Protein AF-A0A259E8C9-F1 (afdb_monomer_lite)

Secondary structure (DSSP, 8-state):
-----PPPP--------------------HHHHHHHHHHT--SHHHHHHHHHHHTTPPPPP----------------------PPP-PPPP-----HHHHHHT-SGGG---TT-EEE-SPPEEEEEEE-SS---GGGTTTSSSS-----SEEEEEEEEEEEEEESSGGG-TTEEEEEEEEEEEEE-TT-GGGTS-EEEEEEEEEEEEEEEEEEEETTEEEEEEEEEEEEEE----GGG--EEEEEEEEEEEEETTEEEEE--EEEPP--TTT-S--

Structure (mmCIF, N/CA/C/O backbone):
data_AF-A0A259E8C9-F1
#
_entry.id   AF-A0A259E8C9-F1
#
loop_
_atom_site.group_PDB
_atom_site.id
_atom_site.type_symbol
_atom_site.label_atom_id
_atom_site.label_alt_id
_atom_site.label_comp_id
_atom_site.label_asym_id
_atom_site.label_entity_id
_atom_site.label_seq_id
_atom_site.pdbx_PDB_ins_code
_atom_site.Cartn_x
_atom_site.Cartn_y
_atom_site.Cartn_z
_atom_site.occupancy
_atom_site.B_iso_or_equiv
_atom_site.auth_seq_id
_atom_site.auth_comp_id
_atom_site.auth_asym_id
_atom_site.auth_atom_id
_atom_site.pdbx_PDB_model_num
ATOM 1 N N . MET A 1 1 ? 60.624 -25.657 -32.908 1.00 43.44 1 MET A N 1
ATOM 2 C CA . MET A 1 1 ? 61.293 -24.717 -31.980 1.00 43.44 1 MET A CA 1
ATOM 3 C C . MET A 1 1 ? 60.679 -23.360 -32.284 1.00 43.44 1 MET A C 1
ATOM 5 O O . MET A 1 1 ? 60.823 -22.933 -33.412 1.00 43.44 1 MET A O 1
ATOM 9 N N . THR A 1 2 ? 59.850 -22.723 -31.471 1.00 41.81 2 THR A N 1
ATOM 10 C CA . THR A 1 2 ? 59.774 -22.603 -30.010 1.00 41.81 2 THR A CA 1
ATOM 11 C C . THR A 1 2 ? 58.321 -22.707 -29.526 1.00 41.81 2 THR A C 1
ATOM 13 O O . THR A 1 2 ? 57.372 -22.508 -30.277 1.00 41.81 2 THR A O 1
ATOM 16 N N . VAL A 1 3 ? 58.183 -23.122 -28.270 1.00 39.16 3 VAL A N 1
ATOM 17 C CA . VAL A 1 3 ? 56.972 -23.572 -27.576 1.00 39.16 3 VAL A CA 1
ATOM 18 C C . VAL A 1 3 ? 56.594 -22.545 -26.501 1.00 39.16 3 VAL A C 1
ATOM 20 O O . VAL A 1 3 ? 57.482 -21.889 -25.963 1.00 39.16 3 VAL A O 1
ATOM 23 N N . SER A 1 4 ? 55.307 -22.543 -26.123 1.00 37.84 4 SER A N 1
ATOM 24 C CA . SER A 1 4 ? 54.745 -22.068 -24.840 1.00 37.84 4 SER A CA 1
ATOM 25 C C . SER A 1 4 ? 54.583 -20.551 -24.638 1.00 37.84 4 SER A C 1
ATOM 27 O O . SER A 1 4 ? 55.379 -19.765 -25.117 1.00 37.84 4 SER A O 1
ATOM 29 N N . ASN A 1 5 ? 53.577 -20.055 -23.908 1.00 40.31 5 ASN A N 1
ATOM 30 C CA . ASN A 1 5 ? 52.880 -20.686 -22.785 1.00 40.31 5 ASN A CA 1
ATOM 31 C C . ASN A 1 5 ? 51.459 -20.123 -22.589 1.00 40.31 5 ASN A C 1
ATOM 33 O O . ASN A 1 5 ? 51.241 -18.916 -22.658 1.00 40.31 5 ASN A O 1
ATOM 37 N N . LYS A 1 6 ? 50.516 -21.019 -22.274 1.00 42.25 6 LYS A N 1
ATOM 38 C CA . LYS A 1 6 ? 49.206 -20.705 -21.689 1.00 42.25 6 LYS A CA 1
ATOM 39 C C . LYS A 1 6 ? 49.401 -20.337 -20.213 1.00 42.25 6 LYS A C 1
ATOM 41 O O . LYS A 1 6 ? 50.144 -21.021 -19.514 1.00 42.25 6 LYS A O 1
ATOM 46 N N . ALA A 1 7 ? 48.723 -19.295 -19.741 1.00 47.31 7 ALA A N 1
ATOM 47 C CA . ALA A 1 7 ? 48.655 -18.969 -18.318 1.00 47.31 7 ALA A CA 1
ATOM 48 C C . ALA A 1 7 ? 47.706 -19.948 -17.590 1.00 47.31 7 ALA A C 1
ATOM 50 O O . ALA A 1 7 ? 46.622 -20.225 -18.115 1.00 47.31 7 ALA A O 1
ATOM 51 N N . PRO A 1 8 ? 48.078 -20.489 -16.415 1.00 52.16 8 PRO A N 1
ATOM 52 C CA . PRO A 1 8 ? 47.207 -21.361 -15.643 1.00 52.16 8 PRO A CA 1
ATOM 53 C C . PRO A 1 8 ? 46.296 -20.567 -14.697 1.00 52.16 8 PRO A C 1
ATOM 55 O O . PRO A 1 8 ? 46.686 -19.556 -14.114 1.00 52.16 8 PRO A O 1
ATOM 58 N N . PHE A 1 9 ? 45.080 -21.087 -14.537 1.00 44.94 9 PHE A N 1
ATOM 59 C CA . PHE A 1 9 ? 44.142 -20.761 -13.470 1.00 44.94 9 PHE A CA 1
ATOM 60 C C . PHE A 1 9 ? 44.809 -20.951 -12.100 1.00 44.94 9 PHE A C 1
ATOM 62 O O . PHE A 1 9 ? 45.297 -22.038 -11.794 1.00 44.94 9 PHE A O 1
ATOM 69 N N . SER A 1 10 ? 44.804 -19.904 -11.273 1.00 42.12 10 SER A N 1
ATOM 70 C CA . SER A 1 10 ? 45.202 -19.985 -9.867 1.00 42.12 10 SER A CA 1
ATOM 71 C C . SER A 1 10 ? 43.959 -20.214 -9.010 1.00 42.12 10 SER A C 1
ATOM 73 O O . SER A 1 10 ? 43.187 -19.296 -8.736 1.00 42.12 10 SER A O 1
ATOM 75 N N . THR A 1 11 ? 43.745 -21.468 -8.624 1.00 44.72 11 THR A N 1
ATOM 76 C CA . THR A 1 11 ? 42.875 -21.866 -7.517 1.00 44.72 11 THR A CA 1
ATOM 77 C C . THR A 1 11 ? 43.564 -21.478 -6.210 1.00 44.72 11 THR A C 1
ATOM 79 O O . THR A 1 11 ? 44.519 -22.143 -5.805 1.00 44.72 11 THR A O 1
ATOM 82 N N . LEU A 1 12 ? 43.115 -20.404 -5.554 1.00 44.91 12 LEU A N 1
ATOM 83 C CA . LEU A 1 12 ? 43.603 -20.058 -4.220 1.00 44.91 12 LEU A CA 1
ATOM 84 C C . LEU A 1 12 ? 42.763 -20.784 -3.164 1.00 44.91 12 LEU A C 1
ATOM 86 O O . LEU A 1 12 ? 41.576 -20.519 -2.985 1.00 44.91 12 LEU A O 1
ATOM 90 N N . SER A 1 13 ? 43.414 -21.736 -2.508 1.00 42.19 13 SER A N 1
ATOM 91 C CA . SER A 1 13 ? 42.914 -22.546 -1.408 1.00 42.19 13 SER A CA 1
ATOM 92 C C . SER A 1 13 ? 42.454 -21.694 -0.223 1.00 42.19 13 SER A C 1
ATOM 94 O O . SER A 1 13 ? 43.215 -20.908 0.337 1.00 42.19 13 SER A O 1
ATOM 96 N N . LEU A 1 14 ? 41.211 -21.921 0.191 1.00 47.59 14 LEU A N 1
ATOM 97 C CA . LEU A 1 14 ? 40.640 -21.492 1.459 1.00 47.59 14 LEU A CA 1
ATOM 98 C C . LEU A 1 14 ? 41.118 -22.462 2.555 1.00 47.59 14 LEU A C 1
ATOM 100 O O . LEU A 1 14 ? 40.563 -23.550 2.681 1.00 47.59 14 LEU A O 1
ATOM 104 N N . ALA A 1 15 ? 42.158 -22.111 3.318 1.00 42.44 15 ALA A N 1
ATOM 105 C CA . ALA A 1 15 ? 42.522 -22.846 4.533 1.00 42.44 15 ALA A CA 1
ATOM 106 C C . ALA A 1 15 ? 43.394 -22.027 5.505 1.00 42.44 15 ALA A C 1
ATOM 108 O O . ALA A 1 15 ? 44.460 -21.544 5.143 1.00 42.44 15 ALA A O 1
ATOM 109 N N . LEU A 1 16 ? 42.940 -22.011 6.763 1.00 42.22 16 LEU A N 1
ATOM 110 C CA . LEU A 1 16 ? 43.668 -21.774 8.017 1.00 42.22 16 LEU A CA 1
ATOM 111 C C . LEU A 1 16 ? 44.258 -20.378 8.299 1.00 42.22 16 LEU A C 1
ATOM 113 O O . LEU A 1 16 ? 45.378 -20.062 7.915 1.00 42.22 16 LEU A O 1
ATOM 117 N N . LEU A 1 17 ? 43.586 -19.655 9.205 1.00 38.09 17 LEU A N 1
ATOM 118 C CA . LEU A 1 17 ? 44.266 -18.941 10.292 1.00 38.09 17 LEU A CA 1
ATOM 119 C C . LEU A 1 17 ? 43.397 -18.951 11.569 1.00 38.09 17 LEU A C 1
ATOM 121 O O . LEU A 1 17 ? 42.796 -17.957 11.958 1.00 38.09 17 LEU A O 1
ATOM 125 N N . CYS A 1 18 ? 43.318 -20.114 12.220 1.00 43.00 18 CYS A N 1
ATOM 126 C CA .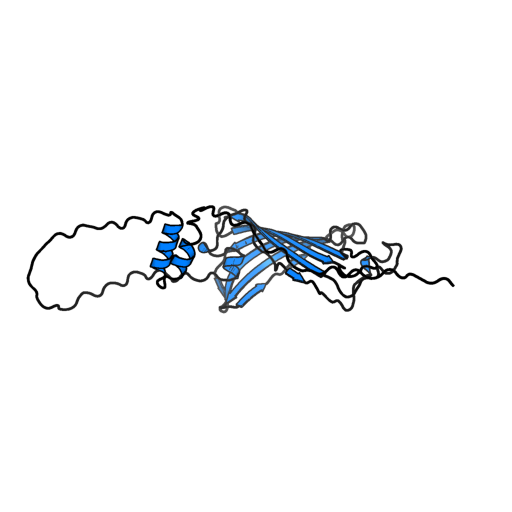 CYS A 1 18 ? 42.921 -20.231 13.623 1.00 43.00 18 CYS A CA 1
ATOM 127 C C . CYS A 1 18 ? 44.177 -20.551 14.435 1.00 43.00 18 CYS A C 1
ATOM 129 O O . CYS A 1 18 ? 44.599 -21.703 14.441 1.00 43.00 18 CYS A O 1
ATOM 131 N N . ALA A 1 19 ? 44.762 -19.555 15.103 1.00 40.66 19 ALA A N 1
ATOM 132 C CA . ALA A 1 19 ? 45.523 -19.740 16.342 1.00 40.66 19 ALA A CA 1
ATOM 133 C C . ALA A 1 19 ? 45.952 -18.387 16.933 1.00 40.66 19 ALA A C 1
ATOM 135 O O . ALA A 1 19 ? 46.769 -17.682 16.351 1.00 40.66 19 ALA A O 1
ATOM 136 N N . GLY A 1 20 ? 45.468 -18.112 18.147 1.00 38.31 20 GLY A N 1
ATOM 137 C CA . GLY A 1 20 ? 46.231 -17.396 19.167 1.00 38.31 20 GLY A CA 1
ATOM 138 C C . GLY A 1 20 ? 45.956 -15.903 19.315 1.00 38.31 20 GLY A C 1
ATOM 139 O O . GLY A 1 20 ? 46.539 -15.094 18.609 1.00 38.31 20 GLY A O 1
ATOM 140 N N . LEU A 1 21 ? 45.165 -15.554 20.333 1.00 40.38 21 LEU A N 1
ATOM 141 C CA . LEU A 1 21 ? 45.608 -14.689 21.435 1.00 40.38 21 LEU A CA 1
ATOM 142 C C . LEU A 1 21 ? 44.572 -14.765 22.563 1.00 40.38 21 LEU A C 1
ATOM 144 O O . LEU A 1 21 ? 43.527 -14.120 22.549 1.00 40.38 21 LEU A O 1
ATOM 148 N N . SER A 1 22 ? 44.883 -15.615 23.539 1.00 43.50 22 SER A N 1
ATOM 149 C CA . SER A 1 22 ? 44.206 -15.709 24.826 1.00 43.50 22 SER A CA 1
ATOM 150 C C . SER A 1 22 ? 44.488 -14.442 25.634 1.00 43.50 22 SER A C 1
ATOM 152 O O . SER A 1 22 ? 45.553 -14.306 26.231 1.00 43.50 22 SER A O 1
ATOM 154 N N . GLY A 1 23 ? 43.534 -13.515 25.648 1.00 39.97 23 GLY A N 1
ATOM 155 C CA . GLY A 1 23 ? 43.461 -12.420 26.610 1.00 39.97 23 GLY A CA 1
ATOM 156 C C . GLY A 1 23 ? 42.241 -12.632 27.495 1.00 39.97 23 GLY A C 1
ATOM 157 O O . GLY A 1 23 ? 41.122 -12.339 27.086 1.00 39.97 23 GLY A O 1
ATOM 158 N N . ALA A 1 24 ? 42.440 -13.176 28.695 1.00 43.59 24 ALA A N 1
ATOM 159 C CA . ALA A 1 24 ? 41.394 -13.248 29.706 1.00 43.59 24 ALA A CA 1
ATOM 160 C C . ALA A 1 24 ? 41.160 -11.843 30.281 1.00 43.59 24 ALA A C 1
ATOM 162 O O . ALA A 1 24 ? 41.780 -11.442 31.263 1.00 43.59 24 ALA A O 1
ATOM 163 N N . SER A 1 25 ? 40.267 -11.083 29.652 1.00 38.84 25 SER A N 1
ATOM 164 C CA . SER A 1 25 ? 39.621 -9.937 30.283 1.00 38.84 25 SER A CA 1
ATOM 165 C C . SER A 1 25 ? 38.312 -10.425 30.894 1.00 38.84 25 SER A C 1
ATOM 167 O O . SER A 1 25 ? 37.346 -10.692 30.183 1.00 38.84 25 SER A O 1
ATOM 169 N N . HIS A 1 26 ? 38.276 -10.561 32.220 1.00 41.84 26 HIS A N 1
ATOM 170 C CA . HIS A 1 26 ? 37.025 -10.713 32.958 1.00 41.84 26 HIS A CA 1
ATOM 171 C C . HIS A 1 26 ? 36.232 -9.402 32.887 1.00 41.84 26 HIS A C 1
ATOM 173 O O . HIS A 1 26 ? 36.286 -8.573 33.790 1.00 41.84 26 HIS A O 1
ATOM 179 N N . ALA A 1 27 ? 35.485 -9.221 31.801 1.00 35.31 27 ALA A N 1
ATOM 180 C CA . ALA A 1 27 ? 34.310 -8.369 31.811 1.00 35.31 27 ALA A CA 1
ATOM 181 C C . ALA A 1 27 ? 33.161 -9.211 32.378 1.00 35.31 27 ALA A C 1
ATOM 183 O O . ALA A 1 27 ? 32.618 -10.082 31.697 1.00 35.31 27 ALA A O 1
ATOM 184 N N . GLN A 1 28 ? 32.825 -8.994 33.650 1.00 45.44 28 GLN A N 1
ATOM 185 C CA . GLN A 1 28 ? 31.565 -9.476 34.204 1.00 45.44 28 GLN A CA 1
ATOM 186 C C . GLN A 1 28 ? 30.436 -8.864 33.366 1.00 45.44 28 GLN A C 1
ATOM 188 O O . GLN A 1 28 ? 30.202 -7.661 33.410 1.00 45.44 28 GLN A O 1
ATOM 193 N N . THR A 1 29 ? 29.785 -9.692 32.557 1.00 42.75 29 THR A N 1
ATOM 194 C CA . THR A 1 29 ? 28.545 -9.377 31.845 1.00 42.75 29 THR A CA 1
ATOM 195 C C . THR A 1 29 ? 27.418 -10.075 32.606 1.00 42.75 29 THR A C 1
ATOM 197 O O . THR A 1 29 ? 27.185 -11.260 32.382 1.00 42.75 29 THR A O 1
ATOM 200 N N . PRO A 1 30 ? 26.721 -9.398 33.539 1.00 51.56 30 PRO A N 1
ATOM 201 C CA . PRO A 1 30 ? 25.606 -10.016 34.255 1.00 51.56 30 PRO A CA 1
ATOM 202 C C . PRO A 1 30 ? 24.362 -10.146 33.357 1.00 51.56 30 PRO A C 1
ATOM 204 O O . PRO A 1 30 ? 23.484 -10.955 33.610 1.00 51.56 30 PRO A O 1
ATOM 207 N N . ALA A 1 31 ? 24.311 -9.404 32.245 1.00 56.66 31 ALA A N 1
ATOM 208 C CA . ALA A 1 31 ? 23.089 -9.171 31.482 1.00 56.66 31 ALA A CA 1
ATOM 209 C C . ALA A 1 31 ? 22.663 -10.281 30.487 1.00 56.66 31 ALA A C 1
ATOM 211 O O . ALA A 1 31 ? 21.745 -10.073 29.706 1.00 56.66 31 ALA A O 1
ATOM 212 N N . VAL A 1 32 ? 23.336 -11.432 30.436 1.00 56.88 32 VAL A N 1
ATOM 213 C CA . VAL A 1 32 ? 22.933 -12.551 29.548 1.00 56.88 32 VAL A CA 1
ATOM 214 C C . VAL A 1 32 ? 22.682 -13.825 30.356 1.00 56.88 32 VAL A C 1
ATOM 216 O O . VAL A 1 32 ? 21.753 -14.571 30.059 1.00 56.88 32 VAL A O 1
ATOM 219 N N . ALA A 1 33 ? 23.436 -14.024 31.443 1.00 59.38 33 ALA A N 1
ATOM 220 C CA . ALA A 1 33 ? 23.309 -15.182 32.326 1.00 59.38 33 ALA A CA 1
ATOM 221 C C . ALA A 1 33 ? 21.978 -15.222 33.108 1.00 59.38 33 ALA A C 1
ATOM 223 O O . ALA A 1 33 ? 21.489 -16.307 33.420 1.00 59.38 33 ALA A O 1
ATOM 224 N N . ASP A 1 34 ? 21.357 -14.071 33.388 1.00 68.31 34 ASP A N 1
ATOM 225 C CA . ASP A 1 34 ? 20.110 -14.035 34.167 1.00 68.31 34 ASP A CA 1
ATOM 226 C C . ASP A 1 34 ? 18.855 -14.392 33.336 1.00 68.31 34 ASP A C 1
ATOM 228 O O . ASP A 1 34 ? 17.861 -14.866 33.883 1.00 68.31 34 ASP A O 1
ATOM 232 N N . TRP A 1 35 ? 18.900 -14.273 32.003 1.00 77.38 35 TRP A N 1
ATOM 233 C CA . TRP A 1 35 ? 17.740 -14.464 31.121 1.00 77.38 35 TRP A CA 1
ATOM 234 C C . TRP A 1 35 ? 17.449 -15.946 30.885 1.00 77.38 35 TRP A C 1
ATOM 236 O O . TRP A 1 35 ? 16.286 -16.360 30.899 1.00 77.38 35 TRP A O 1
ATOM 246 N N . GLU A 1 36 ? 18.502 -16.747 30.702 1.00 85.31 36 GLU A N 1
ATOM 247 C CA . GLU A 1 36 ? 18.415 -18.209 30.589 1.00 85.31 36 GLU A CA 1
ATOM 248 C C . GLU A 1 36 ? 17.997 -18.857 31.915 1.00 85.31 36 GLU A C 1
ATOM 250 O O . GLU A 1 36 ? 17.314 -19.879 31.931 1.00 85.31 36 GLU A O 1
ATOM 255 N N . ARG A 1 37 ? 18.345 -18.236 33.048 1.00 86.62 37 ARG A N 1
ATOM 256 C CA . ARG A 1 37 ? 17.896 -18.693 34.365 1.00 86.62 37 ARG A CA 1
ATOM 257 C C . ARG A 1 37 ? 16.393 -18.497 34.550 1.00 86.62 37 ARG A C 1
ATOM 259 O O . ARG A 1 37 ? 15.725 -19.398 35.053 1.00 86.62 37 ARG A O 1
ATOM 266 N N . CYS A 1 38 ? 15.862 -17.344 34.144 1.00 91.94 38 CYS A N 1
ATOM 267 C CA . CYS A 1 38 ? 14.431 -17.079 34.258 1.00 91.94 38 CYS A CA 1
ATOM 268 C C . CYS A 1 38 ? 13.602 -17.947 33.295 1.00 91.94 38 CYS A C 1
ATOM 270 O O . CYS A 1 38 ? 12.511 -18.380 33.662 1.00 91.94 38 CYS A O 1
ATOM 272 N N . SER A 1 39 ? 14.111 -18.281 32.100 1.00 91.62 39 SER A N 1
ATOM 273 C CA . SER A 1 39 ? 13.353 -19.075 31.113 1.00 91.62 39 SER A CA 1
ATOM 274 C C . SER A 1 39 ? 13.086 -20.520 31.552 1.00 91.62 39 SER A C 1
ATOM 276 O O . SER A 1 39 ? 12.105 -21.119 31.115 1.00 91.62 39 SER A O 1
ATOM 278 N N . ALA A 1 40 ? 13.914 -21.066 32.446 1.00 91.88 40 ALA A N 1
ATOM 279 C CA . ALA A 1 40 ? 13.759 -22.411 32.993 1.00 91.88 40 ALA A CA 1
ATOM 280 C C . ALA A 1 40 ? 12.691 -22.521 34.102 1.00 91.88 40 ALA A C 1
ATOM 282 O O . ALA A 1 40 ? 12.391 -23.632 34.542 1.00 91.88 40 ALA A O 1
ATOM 283 N N . ILE A 1 41 ? 12.121 -21.403 34.574 1.00 93.00 41 ILE A N 1
ATOM 284 C CA . ILE A 1 41 ? 11.102 -21.402 35.633 1.00 93.00 41 ILE A CA 1
ATOM 285 C C . ILE A 1 41 ? 9.742 -21.811 35.033 1.00 93.00 41 ILE A C 1
ATOM 287 O O . ILE A 1 41 ? 9.234 -21.114 34.151 1.00 93.00 41 ILE A O 1
ATOM 291 N N . PRO A 1 42 ? 9.121 -22.918 35.488 1.00 82.06 42 PRO A N 1
ATOM 292 C CA . PRO A 1 42 ? 7.894 -23.432 34.881 1.00 82.06 42 PRO A CA 1
ATOM 293 C C . PRO A 1 42 ? 6.651 -22.612 35.245 1.00 82.06 42 PRO A C 1
ATOM 295 O O . PRO A 1 42 ? 5.764 -22.467 34.412 1.00 82.06 42 PRO A O 1
ATOM 298 N N . ALA A 1 43 ? 6.589 -22.062 36.461 1.00 88.81 43 ALA A N 1
ATOM 299 C CA . ALA A 1 43 ? 5.465 -21.251 36.918 1.00 88.81 43 ALA A CA 1
ATOM 300 C C . ALA A 1 43 ? 5.543 -19.825 36.353 1.00 88.81 43 ALA A C 1
ATOM 302 O O . ALA A 1 43 ? 6.553 -19.137 36.504 1.00 88.81 43 ALA A O 1
ATOM 303 N N . ASP A 1 44 ? 4.462 -19.370 35.721 1.00 82.69 44 ASP A N 1
ATOM 304 C CA . ASP A 1 44 ? 4.453 -18.123 34.950 1.00 82.69 44 ASP A CA 1
ATOM 305 C C . ASP A 1 44 ? 4.669 -16.871 35.811 1.00 82.69 44 ASP A C 1
ATOM 307 O O . ASP A 1 44 ? 5.411 -15.972 35.414 1.00 82.69 44 ASP A O 1
ATOM 311 N N . ILE A 1 45 ? 4.072 -16.830 37.007 1.00 88.38 45 ILE A N 1
ATOM 312 C CA . ILE A 1 45 ? 4.190 -15.700 37.945 1.00 88.38 45 ILE A CA 1
ATOM 313 C C . ILE A 1 45 ? 5.629 -15.572 38.463 1.00 88.38 45 ILE A C 1
ATOM 315 O O . ILE A 1 45 ? 6.190 -14.476 38.480 1.00 88.38 45 ILE A O 1
ATOM 319 N N . ASP A 1 46 ? 6.257 -16.694 38.810 1.00 89.00 46 ASP A N 1
ATOM 320 C CA . ASP A 1 46 ? 7.635 -16.724 39.310 1.00 89.00 46 ASP A CA 1
ATOM 321 C C . ASP A 1 46 ? 8.642 -16.398 38.198 1.00 89.00 46 ASP A C 1
ATOM 323 O O . ASP A 1 46 ? 9.642 -15.709 38.421 1.00 89.00 46 ASP A O 1
ATOM 327 N N . ARG A 1 47 ? 8.357 -16.850 36.969 1.00 93.50 47 ARG A N 1
ATOM 328 C CA . ARG A 1 47 ? 9.149 -16.522 35.780 1.00 93.50 47 ARG A CA 1
ATOM 329 C C . ARG A 1 47 ? 9.093 -15.026 35.470 1.00 93.50 47 ARG A C 1
ATOM 331 O O . ARG A 1 47 ? 10.133 -14.427 35.199 1.00 93.50 47 ARG A O 1
ATOM 338 N N . LEU A 1 48 ? 7.909 -14.417 35.541 1.00 89.88 48 LEU A N 1
ATOM 339 C CA . LEU A 1 48 ? 7.731 -12.977 35.351 1.00 89.88 48 LEU A CA 1
ATOM 340 C C . LEU A 1 48 ? 8.468 -12.168 36.430 1.00 89.88 48 LEU A C 1
ATOM 342 O O . LEU A 1 48 ? 9.217 -11.253 36.092 1.00 89.88 48 LEU A O 1
ATOM 346 N N . ALA A 1 49 ? 8.338 -12.557 37.702 1.00 90.69 49 ALA A N 1
ATOM 347 C CA . ALA A 1 49 ? 9.042 -11.919 38.815 1.00 90.69 49 ALA A CA 1
ATOM 348 C C . ALA A 1 49 ? 10.573 -11.946 38.641 1.00 90.69 49 ALA A C 1
ATOM 350 O O . ALA A 1 49 ? 11.246 -10.944 38.884 1.00 90.69 49 ALA A O 1
ATOM 351 N N . CYS A 1 50 ? 11.116 -13.070 38.161 1.00 90.56 50 CYS A N 1
ATOM 352 C CA . CYS A 1 50 ? 12.537 -13.214 37.841 1.00 90.56 50 CYS A CA 1
ATOM 353 C C . CYS A 1 50 ? 12.987 -12.222 36.756 1.00 90.56 50 CYS A C 1
ATOM 355 O O . CYS A 1 50 ? 14.010 -11.554 36.918 1.00 90.56 50 CYS A O 1
ATOM 357 N N . TYR A 1 51 ? 12.208 -12.073 35.677 1.00 90.69 51 TYR A N 1
ATOM 358 C CA . TYR A 1 51 ? 12.520 -11.117 34.611 1.00 90.69 51 TYR A CA 1
ATOM 359 C C . TYR A 1 51 ? 12.427 -9.662 35.073 1.00 90.69 51 TYR A C 1
ATOM 361 O O . TYR A 1 51 ? 13.287 -8.859 34.715 1.00 90.69 51 TYR A O 1
ATOM 369 N N . ASP A 1 52 ? 11.428 -9.322 35.887 1.00 88.31 52 ASP A N 1
ATOM 370 C CA . ASP A 1 52 ? 11.287 -7.974 36.442 1.00 88.31 52 ASP A CA 1
ATOM 371 C C . ASP A 1 52 ? 12.466 -7.618 37.361 1.00 88.31 52 ASP A C 1
ATOM 373 O O . ASP A 1 52 ? 13.013 -6.515 37.265 1.00 88.31 52 ASP A O 1
ATOM 377 N N . GLN A 1 53 ? 12.925 -8.569 38.182 1.00 86.31 53 GLN A N 1
ATOM 378 C CA . GLN A 1 53 ? 14.104 -8.396 39.030 1.00 86.31 53 GLN A CA 1
ATOM 379 C C . GLN A 1 53 ? 15.391 -8.248 38.202 1.00 86.31 53 GLN A C 1
ATOM 381 O O . GLN A 1 53 ? 16.187 -7.347 38.472 1.00 86.31 53 GLN A O 1
ATOM 386 N N . ALA A 1 54 ? 15.584 -9.082 37.174 1.00 86.62 54 ALA A N 1
ATOM 387 C CA . ALA A 1 54 ? 16.729 -8.993 36.262 1.00 86.62 54 ALA A CA 1
ATOM 388 C C . ALA A 1 54 ? 16.748 -7.667 35.476 1.00 86.62 54 ALA A C 1
ATOM 390 O O . ALA A 1 54 ? 17.811 -7.112 35.198 1.00 86.62 54 ALA A O 1
ATOM 391 N N . ALA A 1 55 ? 15.570 -7.118 35.168 1.00 84.06 55 ALA A N 1
ATOM 392 C CA . ALA A 1 55 ? 15.404 -5.812 34.537 1.00 84.06 55 ALA A CA 1
ATOM 393 C C . ALA A 1 55 ? 15.532 -4.626 35.517 1.00 84.06 55 ALA A C 1
ATOM 395 O O . ALA A 1 55 ? 15.387 -3.474 35.103 1.00 84.06 55 ALA A O 1
ATOM 396 N N . GLY A 1 56 ? 15.785 -4.880 36.807 1.00 81.19 56 GLY A N 1
ATOM 397 C CA . GLY A 1 56 ? 15.939 -3.845 37.829 1.00 81.19 56 GLY A CA 1
ATOM 398 C C . GLY A 1 56 ? 14.637 -3.133 38.210 1.00 81.19 56 GLY A C 1
ATOM 399 O O . GLY A 1 56 ? 14.688 -2.035 38.769 1.00 81.19 56 GLY A O 1
ATOM 400 N N . LYS A 1 57 ? 13.467 -3.718 37.922 1.00 73.31 57 LYS A N 1
ATOM 401 C CA . LYS A 1 57 ? 12.187 -3.191 38.408 1.00 73.31 57 LYS A CA 1
ATOM 402 C C . LYS A 1 57 ? 11.994 -3.595 39.869 1.00 73.31 57 LYS A C 1
ATOM 404 O O . LYS A 1 57 ? 11.990 -4.776 40.202 1.00 73.31 57 LYS A O 1
ATOM 409 N N . ALA A 1 58 ? 11.805 -2.610 40.746 1.00 59.06 58 ALA A N 1
ATOM 410 C CA . ALA A 1 58 ? 11.403 -2.870 42.123 1.00 59.06 58 ALA A CA 1
ATOM 411 C C . ALA A 1 58 ? 9.987 -3.465 42.135 1.00 59.06 58 ALA A C 1
ATOM 413 O O . ALA A 1 58 ? 9.054 -2.856 41.606 1.00 59.06 58 ALA A O 1
ATOM 414 N N . GLN A 1 59 ? 9.826 -4.651 42.723 1.00 59.09 59 GLN A N 1
ATOM 415 C CA . GLN A 1 59 ? 8.499 -5.201 42.978 1.00 59.09 59 GLN A CA 1
ATOM 416 C C . GLN A 1 59 ? 7.802 -4.368 44.067 1.00 59.09 59 GLN A C 1
ATOM 418 O O . GLN A 1 59 ? 8.469 -3.946 45.015 1.00 59.09 59 GLN A O 1
ATOM 423 N N . PRO A 1 60 ? 6.482 -4.125 43.974 1.00 50.78 60 PRO A N 1
ATOM 424 C CA . PRO A 1 60 ? 5.738 -3.544 45.082 1.00 50.78 60 PRO A CA 1
ATOM 425 C C . PRO A 1 60 ? 5.852 -4.472 46.296 1.00 50.78 60 PRO A C 1
ATOM 427 O O . PRO A 1 60 ? 5.500 -5.649 46.208 1.00 50.78 60 PRO A O 1
ATOM 430 N N . GLU A 1 61 ? 6.359 -3.958 47.417 1.00 46.12 61 GLU A N 1
ATOM 431 C CA . GLU A 1 61 ? 6.402 -4.701 48.675 1.00 46.12 61 GLU A CA 1
ATOM 432 C C . GLU A 1 61 ? 4.980 -5.124 49.061 1.00 46.12 61 GLU A C 1
ATOM 434 O O . GLU A 1 61 ? 4.090 -4.294 49.264 1.00 46.12 61 GLU A O 1
ATOM 439 N N . ALA A 1 62 ? 4.753 -6.433 49.163 1.00 45.47 62 ALA A N 1
ATOM 440 C CA . ALA A 1 62 ? 3.542 -6.954 49.768 1.00 45.47 62 ALA A CA 1
ATOM 441 C C . ALA A 1 62 ? 3.527 -6.541 51.248 1.00 45.47 62 ALA A C 1
ATOM 443 O O . ALA A 1 62 ? 4.371 -6.977 52.031 1.00 45.47 62 ALA A O 1
ATOM 444 N N . MET A 1 63 ? 2.568 -5.697 51.638 1.00 37.94 63 MET A N 1
ATOM 445 C CA . MET A 1 63 ? 2.316 -5.349 53.037 1.00 37.94 63 MET A CA 1
ATOM 446 C C . MET A 1 63 ? 1.960 -6.613 53.833 1.00 37.94 63 MET A C 1
ATOM 448 O O . MET A 1 63 ? 0.819 -7.073 53.820 1.00 37.94 63 MET A O 1
ATOM 452 N N . SER A 1 64 ? 2.926 -7.171 54.558 1.00 44.88 64 SER A N 1
ATOM 453 C CA . SER A 1 64 ? 2.672 -8.193 55.570 1.00 44.88 64 SER A CA 1
ATOM 454 C C . SER A 1 64 ? 2.094 -7.532 56.825 1.00 44.88 64 SER A C 1
ATOM 456 O O . SER A 1 64 ? 2.793 -6.787 57.515 1.00 44.88 64 SER A O 1
ATOM 458 N N . ALA A 1 65 ? 0.823 -7.795 57.134 1.00 36.66 65 ALA A N 1
ATOM 459 C CA . ALA A 1 65 ? 0.228 -7.432 58.420 1.00 36.66 65 ALA A CA 1
ATOM 460 C C . ALA A 1 65 ? 0.735 -8.375 59.540 1.00 36.66 65 ALA A C 1
ATOM 462 O O . ALA A 1 65 ? 0.997 -9.548 59.260 1.00 36.66 65 ALA A O 1
ATOM 463 N N . PRO A 1 66 ? 0.871 -7.920 60.804 1.00 39.78 66 PRO A N 1
ATOM 464 C CA . PRO A 1 66 ? 1.450 -8.735 61.869 1.00 39.78 66 PRO A CA 1
ATOM 465 C C . PRO A 1 66 ? 0.449 -9.770 62.401 1.00 39.78 66 PRO A C 1
ATOM 467 O O . PRO A 1 66 ? -0.695 -9.442 62.712 1.00 39.78 66 PRO A O 1
ATOM 470 N N . LEU A 1 67 ? 0.910 -11.011 62.569 1.00 36.22 67 LEU A N 1
ATOM 471 C CA . LEU A 1 67 ? 0.208 -12.063 63.306 1.00 36.22 67 LEU A CA 1
ATOM 472 C C . LEU A 1 67 ? 0.305 -11.778 64.812 1.00 36.22 67 LEU A C 1
ATOM 474 O O . LEU A 1 67 ? 1.388 -11.848 65.389 1.00 36.22 67 LEU A O 1
ATOM 478 N N . ALA A 1 68 ? -0.825 -11.462 65.444 1.00 34.16 68 ALA A N 1
ATOM 479 C CA . ALA A 1 68 ? -0.948 -11.450 66.897 1.00 34.16 68 ALA A CA 1
ATOM 480 C C . ALA A 1 68 ? -1.249 -12.871 67.400 1.00 34.16 68 ALA A C 1
ATOM 482 O O . ALA A 1 68 ? -2.178 -13.525 66.924 1.00 34.16 68 ALA A O 1
ATOM 483 N N . GLU A 1 69 ? -0.454 -13.334 68.364 1.00 41.12 69 GLU A N 1
ATOM 484 C CA . GLU A 1 69 ? -0.657 -14.584 69.094 1.00 41.12 69 GLU A CA 1
ATOM 485 C C . GLU A 1 69 ? -1.999 -14.579 69.841 1.00 41.12 69 GLU A C 1
ATOM 487 O O . GLU A 1 69 ? -2.260 -13.724 70.686 1.00 41.12 69 GLU A O 1
ATOM 492 N N . ALA A 1 70 ? -2.823 -15.594 69.590 1.00 35.53 70 ALA A N 1
ATOM 493 C CA . ALA A 1 70 ? -3.879 -16.016 70.498 1.00 35.53 70 ALA A CA 1
ATOM 494 C C . ALA A 1 70 ? -3.842 -17.544 70.575 1.00 35.53 70 ALA A C 1
ATOM 496 O O . ALA A 1 70 ? -4.133 -18.243 69.606 1.00 35.53 70 ALA A O 1
ATOM 497 N N . GLY A 1 71 ? -3.417 -18.064 71.726 1.00 39.53 71 GLY A N 1
ATOM 498 C CA . GLY A 1 71 ? -3.433 -19.494 71.996 1.00 39.53 71 GLY A CA 1
ATOM 499 C C . GLY A 1 71 ? -4.857 -20.019 72.163 1.00 39.53 71 GLY A C 1
ATOM 500 O O . GLY A 1 71 ? -5.677 -19.373 72.806 1.00 39.53 71 GLY A O 1
ATOM 501 N N . ALA A 1 72 ? -5.124 -21.214 71.636 1.00 33.41 72 ALA A N 1
ATOM 502 C CA . ALA A 1 72 ? -6.068 -22.177 72.199 1.00 33.41 72 ALA A CA 1
ATOM 503 C C . ALA A 1 72 ? -5.938 -23.537 71.489 1.00 33.41 72 ALA A C 1
ATOM 505 O O . ALA A 1 72 ? -5.664 -23.631 70.299 1.00 33.41 72 ALA A O 1
ATOM 506 N N . THR A 1 73 ? -6.133 -24.573 72.293 1.00 32.91 73 THR A N 1
ATOM 507 C CA . THR A 1 73 ? -6.189 -26.023 72.057 1.00 32.91 73 THR A CA 1
ATOM 508 C C . THR A 1 73 ? -6.915 -26.522 70.792 1.00 32.91 73 THR A C 1
ATOM 510 O O . THR A 1 73 ? -7.812 -25.851 70.289 1.00 32.91 73 THR A O 1
ATOM 513 N N . PRO A 1 74 ? -6.611 -27.753 70.321 1.00 37.97 74 PRO A N 1
ATOM 514 C CA . PRO A 1 74 ? -7.168 -28.299 69.087 1.00 37.97 74 PRO A CA 1
ATOM 515 C C . PRO A 1 74 ? -8.607 -28.795 69.288 1.00 37.97 74 PRO A C 1
ATOM 517 O O . PRO A 1 74 ? -8.844 -29.773 69.998 1.00 37.97 74 PRO A O 1
ATOM 520 N N . GLN A 1 75 ? -9.566 -28.150 68.622 1.00 37.38 75 GLN A N 1
ATOM 521 C CA . GLN A 1 75 ? -10.912 -28.684 68.421 1.00 37.38 75 GLN A CA 1
ATOM 522 C C . GLN A 1 75 ? -11.204 -28.840 66.926 1.00 37.38 75 GLN A C 1
ATOM 524 O O . GLN A 1 75 ? -10.928 -27.968 66.108 1.00 37.38 75 GLN A O 1
ATOM 529 N N . SER A 1 76 ? -11.725 -30.023 66.613 1.00 41.34 76 SER A N 1
ATOM 530 C CA . SER A 1 76 ? -12.154 -30.551 65.319 1.00 41.34 76 SER A CA 1
ATOM 531 C C . SER A 1 76 ? -12.979 -29.571 64.479 1.00 41.34 76 SER A C 1
ATOM 533 O O . SER A 1 76 ? -13.947 -29.000 64.978 1.00 41.34 76 SER A O 1
ATOM 535 N N . ALA A 1 77 ? -12.629 -29.454 63.198 1.00 39.12 77 ALA A N 1
ATOM 536 C CA . ALA A 1 77 ? -13.267 -28.588 62.210 1.00 39.12 77 ALA A CA 1
ATOM 537 C C . ALA A 1 77 ? -14.666 -29.071 61.773 1.00 39.12 77 ALA A C 1
ATOM 539 O O . ALA A 1 77 ? -14.807 -30.230 61.376 1.00 39.12 77 ALA A O 1
ATOM 540 N N . PRO A 1 78 ? -15.659 -28.165 61.726 1.00 44.69 78 PRO A N 1
ATOM 541 C CA . PRO A 1 78 ? -16.759 -28.225 60.775 1.00 44.69 78 PRO A CA 1
ATOM 542 C C . PRO A 1 78 ? -16.702 -27.046 59.782 1.00 44.69 78 PRO A C 1
ATOM 544 O O . PRO A 1 78 ? -16.510 -25.898 60.177 1.00 44.69 78 PRO A O 1
ATOM 547 N N . ASP A 1 79 ? -16.849 -27.386 58.500 1.00 45.25 79 ASP A N 1
ATOM 548 C CA . ASP A 1 79 ? -17.175 -26.575 57.316 1.00 45.25 79 ASP A CA 1
ATOM 549 C C . ASP A 1 79 ? -16.804 -25.081 57.313 1.00 45.25 79 ASP A C 1
ATOM 551 O O . ASP A 1 79 ? -17.519 -24.211 57.812 1.00 45.25 79 ASP A O 1
ATOM 555 N N . ALA A 1 80 ? -15.701 -24.782 56.620 1.00 38.06 80 ALA A N 1
ATOM 556 C CA . ALA A 1 80 ? -15.340 -23.430 56.219 1.00 38.06 80 ALA A CA 1
ATOM 557 C C . ALA A 1 80 ? -16.352 -22.870 55.192 1.00 38.06 80 ALA A C 1
ATOM 559 O O . ALA A 1 80 ? -16.762 -23.593 54.279 1.00 38.06 80 ALA A O 1
ATOM 560 N N . PRO A 1 81 ? -16.736 -21.583 55.290 1.00 45.66 81 PRO A N 1
ATOM 561 C CA . PRO A 1 81 ? -17.599 -20.945 54.304 1.00 45.66 81 PRO A CA 1
ATOM 562 C C . PRO A 1 81 ? -16.925 -20.936 52.929 1.00 45.66 81 PRO A C 1
ATOM 564 O O . PRO A 1 81 ? -15.718 -20.715 52.819 1.00 45.66 81 PRO A O 1
ATOM 567 N N . ALA A 1 82 ? -17.722 -21.171 51.882 1.00 47.25 82 ALA A N 1
ATOM 568 C CA . ALA A 1 82 ? -17.281 -21.112 50.496 1.00 47.25 82 ALA A CA 1
ATOM 569 C C . ALA A 1 82 ? -16.572 -19.778 50.236 1.00 47.25 82 ALA A C 1
ATOM 571 O O . ALA A 1 82 ? -17.185 -18.709 50.272 1.00 47.25 82 ALA A O 1
ATOM 572 N N . VAL A 1 83 ? -15.265 -19.858 49.999 1.00 47.66 83 VAL A N 1
ATOM 573 C CA . VAL A 1 83 ? -14.444 -18.739 49.552 1.00 47.66 83 VAL A CA 1
ATOM 574 C C . VAL A 1 83 ? -15.069 -18.251 48.250 1.00 47.66 83 VAL A C 1
ATOM 576 O O . VAL A 1 83 ? -15.104 -18.990 47.265 1.00 47.66 83 VAL A O 1
ATOM 579 N N . ALA A 1 84 ? -15.637 -17.045 48.262 1.00 50.00 84 ALA A N 1
ATOM 580 C CA . ALA A 1 84 ? -16.101 -16.400 47.047 1.00 50.00 84 ALA A CA 1
ATOM 581 C C . ALA A 1 84 ? -14.918 -16.365 46.077 1.00 50.00 84 ALA A C 1
ATOM 583 O O . ALA A 1 84 ? -13.867 -15.811 46.408 1.00 50.00 84 ALA A O 1
ATOM 584 N N . ALA A 1 85 ? -15.070 -17.024 44.927 1.00 46.78 85 ALA A N 1
ATOM 585 C CA . ALA A 1 85 ? -14.059 -17.021 43.889 1.00 46.78 85 ALA A CA 1
ATOM 586 C C . ALA A 1 85 ? -13.733 -15.562 43.559 1.00 46.78 85 ALA A C 1
ATOM 588 O O . ALA A 1 85 ? -14.606 -14.804 43.130 1.00 46.78 85 ALA A O 1
ATOM 589 N N . LEU A 1 86 ? -12.486 -15.164 43.818 1.00 47.72 86 LEU A N 1
ATOM 590 C CA . LEU A 1 86 ? -11.954 -13.911 43.303 1.00 47.72 86 LEU A CA 1
ATOM 591 C C . LEU A 1 86 ? -12.205 -13.905 41.788 1.00 47.72 86 LEU A C 1
ATOM 593 O O . LEU A 1 86 ? -12.044 -14.967 41.174 1.00 47.72 86 LEU A O 1
ATOM 597 N N . PRO A 1 87 ? -12.608 -12.770 41.182 1.00 47.91 87 PRO A N 1
ATOM 598 C CA . PRO A 1 87 ? -12.726 -12.677 39.735 1.00 47.91 87 PRO A CA 1
ATOM 599 C C . PRO A 1 87 ? -11.412 -13.176 39.146 1.00 47.91 87 PRO A C 1
ATOM 601 O O . PRO A 1 87 ? -10.355 -12.605 39.427 1.00 47.91 87 PRO A O 1
ATOM 604 N N . GLN A 1 88 ? -11.459 -14.297 38.424 1.00 45.84 88 GLN A N 1
ATOM 605 C CA . GLN A 1 88 ? -10.284 -14.742 37.698 1.00 45.84 88 GLN A CA 1
ATOM 606 C C . GLN A 1 88 ? -9.934 -13.599 36.742 1.00 45.84 88 GLN A C 1
ATOM 608 O O . GLN A 1 88 ? -10.840 -13.105 36.066 1.00 45.84 88 GLN A O 1
ATOM 613 N N . PRO A 1 89 ? -8.677 -13.122 36.722 1.00 52.94 89 PRO A N 1
ATOM 614 C CA . PRO A 1 89 ? -8.248 -12.208 35.680 1.00 52.94 89 PRO A CA 1
ATOM 615 C C . PRO A 1 89 ? -8.606 -12.869 34.355 1.00 52.94 89 PRO A C 1
ATOM 617 O O . PRO A 1 89 ? -8.257 -14.037 34.163 1.00 52.94 89 PRO A O 1
ATOM 620 N N . ASP A 1 90 ? -9.347 -12.167 33.495 1.00 56.00 90 ASP A N 1
ATOM 621 C CA . ASP A 1 90 ? -9.615 -12.660 32.149 1.00 56.00 90 ASP A CA 1
ATOM 622 C C . ASP A 1 90 ? -8.277 -13.103 31.554 1.00 56.00 90 ASP A C 1
ATOM 624 O O . ASP A 1 90 ? -7.309 -12.331 31.558 1.00 56.00 90 ASP A O 1
ATOM 628 N N . GLU A 1 91 ? -8.196 -14.362 31.108 1.00 52.53 91 GLU A N 1
ATOM 629 C CA . GLU A 1 91 ? -7.020 -14.846 30.390 1.00 52.53 91 GLU A CA 1
ATOM 630 C C . GLU A 1 91 ? -6.656 -13.811 29.321 1.00 52.53 91 GLU A C 1
ATOM 632 O O . GLU A 1 91 ? -7.573 -13.305 28.662 1.00 52.53 91 GLU A O 1
ATOM 637 N N . PRO A 1 92 ? -5.366 -13.457 29.148 1.00 53.91 92 PRO A N 1
ATOM 638 C CA . PRO A 1 92 ? -4.969 -12.426 28.203 1.00 53.91 92 PRO A CA 1
ATOM 639 C C . PRO A 1 92 ? -5.478 -12.814 26.816 1.00 53.91 92 PRO A C 1
ATOM 641 O O . PRO A 1 92 ? -4.912 -13.677 26.142 1.00 53.91 92 PRO A O 1
ATOM 644 N N . GLN A 1 93 ? -6.592 -12.200 26.410 1.00 63.31 93 GLN A N 1
ATOM 645 C CA . GLN A 1 93 ? -7.244 -12.530 25.157 1.00 63.31 93 GLN A CA 1
ATOM 646 C C . GLN A 1 93 ? -6.257 -12.195 24.050 1.00 63.31 93 GLN A C 1
ATOM 648 O O . GLN A 1 93 ? -5.860 -11.039 23.880 1.00 63.31 93 GLN A O 1
ATOM 653 N N . LEU A 1 94 ? -5.830 -13.216 23.308 1.00 78.69 94 LEU A N 1
ATOM 654 C CA . LEU A 1 94 ? -4.983 -13.016 22.146 1.00 78.69 94 LEU A CA 1
ATOM 655 C C . LEU A 1 94 ? -5.713 -12.061 21.197 1.00 78.69 94 LEU A C 1
ATOM 657 O O . LEU A 1 94 ? -6.755 -12.401 20.637 1.00 78.69 94 LEU A O 1
ATOM 661 N N . LEU A 1 95 ? -5.166 -10.855 21.036 1.00 88.50 95 LEU A N 1
ATOM 662 C CA . LEU A 1 95 ? -5.723 -9.836 20.151 1.00 88.50 95 LEU A CA 1
ATOM 663 C C . LEU A 1 95 ? -5.910 -10.420 18.753 1.00 88.50 95 LEU A C 1
ATOM 665 O O . LEU A 1 95 ? -5.020 -11.107 18.249 1.00 88.50 95 LEU A O 1
ATOM 669 N N . SER A 1 96 ? -7.033 -10.126 18.102 1.00 91.62 96 SER A N 1
ATOM 670 C CA . SER A 1 96 ? -7.294 -10.625 16.751 1.00 91.62 96 SER A CA 1
ATOM 671 C C . SER A 1 96 ? -6.334 -10.031 15.712 1.00 91.62 96 SER A C 1
ATOM 673 O O . SER A 1 96 ? -5.645 -9.036 15.959 1.00 91.62 96 SER A O 1
ATOM 675 N N . THR A 1 97 ? -6.277 -10.627 14.520 1.00 91.81 97 THR A N 1
ATOM 676 C CA . THR A 1 97 ? -5.391 -10.149 13.447 1.0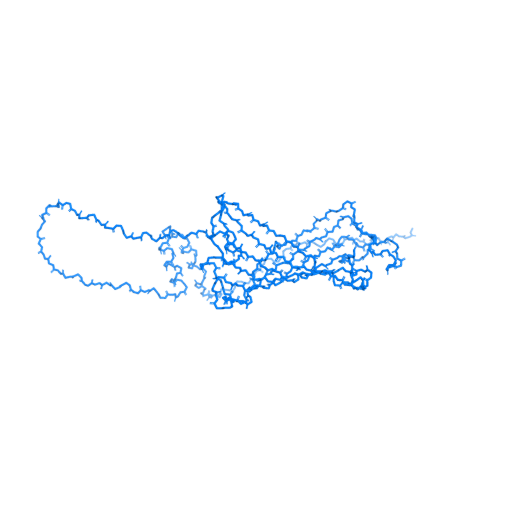0 91.81 97 THR A CA 1
ATOM 677 C C . THR A 1 97 ? -5.723 -8.719 13.024 1.00 91.81 97 THR A C 1
ATOM 679 O O . THR A 1 97 ? -4.801 -7.909 12.909 1.00 91.81 97 THR A O 1
ATOM 682 N N . LEU A 1 98 ? -7.003 -8.375 12.838 1.00 95.44 98 LEU A N 1
ATOM 683 C CA . LEU A 1 98 ? -7.392 -7.002 12.514 1.00 95.44 98 LEU A CA 1
ATOM 684 C C . LEU A 1 98 ? -7.122 -6.060 13.684 1.00 95.44 98 LEU A C 1
ATOM 686 O O . LEU A 1 98 ? -6.679 -4.941 13.443 1.00 95.44 98 LEU A O 1
ATOM 690 N N . SER A 1 99 ? -7.317 -6.509 14.927 1.00 95.25 99 SER A N 1
ATOM 691 C CA . SER A 1 99 ? -7.018 -5.690 16.103 1.00 95.25 99 SER A CA 1
ATOM 692 C C . SER A 1 99 ? -5.541 -5.333 16.202 1.00 95.25 99 SER A C 1
ATOM 694 O O . SER A 1 99 ? -5.210 -4.156 16.290 1.00 95.25 99 SER A O 1
ATOM 696 N N . ARG A 1 100 ? -4.633 -6.305 16.073 1.00 93.81 100 ARG A N 1
ATOM 697 C CA . ARG A 1 100 ? -3.187 -6.024 16.059 1.00 93.81 100 ARG A CA 1
ATOM 698 C C . ARG A 1 100 ? -2.775 -5.155 14.875 1.00 93.81 100 ARG A C 1
ATOM 700 O O . ARG A 1 100 ? -1.854 -4.355 14.986 1.00 93.81 100 ARG A O 1
ATOM 707 N N . HIS A 1 101 ? -3.423 -5.342 13.727 1.00 95.06 101 HIS A N 1
ATOM 708 C CA . HIS A 1 101 ? -3.061 -4.630 12.510 1.00 95.06 101 HIS A CA 1
ATOM 709 C C . HIS A 1 101 ? -3.555 -3.175 12.494 1.00 95.06 101 HIS A C 1
ATOM 711 O O . HIS A 1 101 ? -2.861 -2.313 11.958 1.00 95.06 101 HIS A O 1
ATOM 717 N N . TRP A 1 102 ? -4.738 -2.893 13.041 1.00 96.31 102 TRP A N 1
ATOM 718 C CA . TRP A 1 102 ? -5.380 -1.571 13.010 1.00 96.31 102 TRP A CA 1
ATOM 719 C C . TRP A 1 102 ? -5.532 -0.908 14.382 1.00 96.31 102 TRP A C 1
ATOM 721 O O . TRP A 1 102 ? -6.062 0.192 14.457 1.00 96.31 102 TRP A O 1
ATOM 731 N N . GLU A 1 103 ? -5.047 -1.553 15.440 1.00 95.25 103 GLU A N 1
ATOM 732 C CA . GLU A 1 103 ? -5.146 -1.105 16.835 1.00 95.25 103 GLU A CA 1
ATOM 733 C C . GLU A 1 103 ? -6.593 -0.904 17.298 1.00 95.25 103 GLU A C 1
ATOM 735 O O . GLU A 1 103 ? -6.978 0.148 17.800 1.00 95.25 103 GLU A O 1
ATOM 740 N N . LEU A 1 104 ? -7.422 -1.931 17.083 1.00 95.12 104 LEU A N 1
ATOM 741 C CA . LEU A 1 104 ? -8.876 -1.827 17.262 1.00 95.12 104 LEU A CA 1
ATOM 742 C C . LEU A 1 104 ? -9.336 -2.020 18.714 1.00 95.12 104 LEU A C 1
ATOM 744 O O . LEU A 1 104 ? -10.430 -1.591 19.069 1.00 95.12 104 LEU A O 1
ATOM 748 N N . ASP A 1 105 ? -8.508 -2.627 19.558 1.00 92.81 105 ASP A N 1
ATOM 749 C CA . ASP A 1 105 ? -8.753 -2.765 20.996 1.00 92.81 105 ASP A CA 1
ATOM 750 C C . ASP A 1 105 ? -7.768 -1.877 21.769 1.00 92.81 105 ASP A C 1
ATOM 752 O O . ASP A 1 105 ? -6.660 -1.623 21.298 1.00 92.81 105 ASP A O 1
ATOM 756 N N . ASP A 1 106 ? -8.130 -1.417 22.968 1.00 89.75 106 ASP A N 1
ATOM 757 C CA . ASP A 1 106 ? -7.268 -0.495 23.727 1.00 89.75 106 ASP A CA 1
ATOM 758 C C . ASP A 1 106 ? -5.918 -1.127 24.094 1.00 89.75 106 ASP A C 1
ATOM 760 O O . ASP A 1 106 ? -4.887 -0.464 24.035 1.00 89.75 106 ASP A O 1
ATOM 764 N N . ALA A 1 107 ? -5.899 -2.438 24.352 1.00 90.88 107 ALA A N 1
ATOM 765 C CA . ALA A 1 107 ? -4.672 -3.206 24.566 1.00 90.88 107 ALA A CA 1
ATOM 766 C C . ALA A 1 107 ? -3.786 -3.330 23.306 1.00 90.88 107 ALA A C 1
ATOM 768 O O . ALA A 1 107 ? -2.625 -3.718 23.409 1.00 90.88 107 ALA A O 1
ATOM 769 N N . ALA A 1 108 ? -4.318 -3.025 22.117 1.00 91.81 108 ALA A N 1
ATOM 770 C CA . ALA A 1 108 ? -3.580 -3.031 20.857 1.00 91.81 108 ALA A CA 1
ATOM 771 C C . ALA A 1 108 ? -2.980 -1.659 20.504 1.00 91.81 108 ALA A C 1
ATOM 773 O O . ALA A 1 108 ? -2.175 -1.588 19.574 1.00 91.81 108 ALA A O 1
ATOM 774 N N . LYS A 1 109 ? -3.370 -0.581 21.203 1.00 90.88 109 LYS A N 1
ATOM 775 C CA . LYS A 1 109 ? -2.877 0.776 20.938 1.00 90.88 109 LYS A CA 1
ATOM 776 C C . LYS A 1 109 ? -1.394 0.885 21.284 1.00 90.88 109 LYS A C 1
ATOM 778 O O . LYS A 1 109 ? -0.980 0.550 22.390 1.00 90.88 109 LYS A O 1
ATOM 783 N N . GLN A 1 110 ? -0.598 1.384 20.340 1.00 91.75 110 GLN A N 1
ATOM 784 C CA . GLN A 1 110 ? 0.847 1.591 20.533 1.00 91.75 110 GLN A CA 1
ATOM 785 C C . GLN A 1 110 ? 1.251 3.070 20.420 1.00 91.75 110 GLN A C 1
ATOM 787 O O . GLN A 1 110 ? 2.430 3.392 20.544 1.00 91.75 110 GLN A O 1
ATOM 792 N N . GLY A 1 111 ? 0.298 3.980 20.196 1.00 91.75 111 GLY A N 1
ATOM 793 C CA . GLY A 1 111 ? 0.548 5.417 20.084 1.00 91.75 111 GLY A CA 1
ATOM 794 C C . GLY A 1 111 ? 0.876 5.897 18.664 1.00 91.75 111 GLY A C 1
ATOM 795 O O . GLY A 1 111 ? 0.986 5.128 17.701 1.00 91.75 111 GLY A O 1
ATOM 796 N N . ALA A 1 112 ? 1.035 7.211 18.517 1.00 93.88 112 ALA A N 1
ATOM 797 C CA . ALA A 1 112 ? 1.339 7.853 17.239 1.00 93.88 112 ALA A CA 1
ATOM 798 C C . ALA A 1 112 ? 2.824 7.728 16.832 1.00 93.88 112 ALA A C 1
ATOM 800 O O . ALA A 1 112 ? 3.700 7.454 17.648 1.00 93.88 112 ALA A O 1
ATOM 801 N N . PHE A 1 113 ? 3.108 7.951 15.547 1.00 95.50 113 PHE A N 1
ATOM 802 C CA . PHE A 1 113 ? 4.457 8.070 14.965 1.00 95.50 113 PHE A CA 1
ATOM 803 C C . PHE A 1 113 ? 5.340 6.808 14.957 1.00 95.50 113 PHE A C 1
ATOM 805 O O . PHE A 1 113 ? 6.500 6.876 14.556 1.00 95.50 113 PHE A O 1
ATOM 812 N N . LEU A 1 114 ? 4.793 5.639 15.303 1.00 95.94 114 LEU A N 1
ATOM 813 C CA . LEU A 1 114 ? 5.486 4.356 15.142 1.00 95.94 114 LEU A CA 1
ATOM 814 C C . LEU A 1 114 ? 5.246 3.737 13.758 1.00 95.94 114 LEU A C 1
ATOM 816 O O . LEU A 1 114 ? 4.116 3.697 13.262 1.00 95.94 114 LEU A O 1
ATOM 820 N N . PHE A 1 115 ? 6.305 3.198 13.157 1.00 95.69 115 PHE A N 1
ATOM 821 C CA . PHE A 1 115 ? 6.213 2.438 11.913 1.00 95.69 115 PHE A CA 1
ATOM 822 C C . PHE A 1 115 ? 5.598 1.066 12.161 1.00 95.69 115 PHE A C 1
ATOM 824 O O . PHE A 1 115 ? 6.023 0.329 13.048 1.00 95.69 115 PHE A O 1
ATOM 831 N N . ARG A 1 116 ? 4.622 0.707 11.332 1.00 96.19 116 ARG A N 1
ATOM 832 C CA . ARG A 1 116 ? 3.967 -0.601 11.354 1.00 96.19 116 ARG A CA 1
ATOM 833 C C . ARG A 1 116 ? 3.864 -1.153 9.941 1.00 96.19 116 ARG A C 1
ATOM 835 O O . ARG A 1 116 ? 3.671 -0.371 9.012 1.00 96.19 116 ARG A O 1
ATOM 842 N N . PRO A 1 117 ? 3.932 -2.476 9.746 1.00 97.25 117 PRO A N 1
ATOM 843 C CA . PRO A 1 117 ? 3.602 -3.075 8.459 1.00 97.25 117 PRO A CA 1
ATOM 844 C C . PRO A 1 117 ? 2.167 -2.722 8.041 1.00 97.25 117 PRO A C 1
ATOM 846 O O . PRO A 1 117 ? 1.249 -2.758 8.865 1.00 97.25 117 PRO A O 1
ATOM 849 N N . HIS A 1 118 ? 1.965 -2.395 6.763 1.00 97.06 118 HIS A N 1
ATOM 850 C CA . HIS A 1 118 ? 0.639 -2.079 6.213 1.00 97.06 118 HIS A CA 1
ATOM 851 C C . HIS A 1 118 ? 0.139 -3.168 5.264 1.00 97.06 118 HIS A C 1
ATOM 853 O O . HIS A 1 118 ? -0.776 -3.916 5.592 1.00 97.06 118 HIS A O 1
ATOM 859 N N . ARG A 1 119 ? 0.784 -3.329 4.110 1.00 97.25 119 ARG A N 1
ATOM 860 C CA . ARG A 1 119 ? 0.617 -4.497 3.233 1.00 97.25 119 ARG A CA 1
ATOM 861 C C . ARG A 1 119 ? 1.758 -5.495 3.463 1.00 97.25 119 ARG A C 1
ATOM 863 O O . ARG A 1 119 ? 2.708 -5.175 4.186 1.00 97.25 119 ARG A O 1
ATOM 870 N N . PRO A 1 120 ? 1.699 -6.705 2.873 1.00 97.19 120 PRO A N 1
ATOM 871 C CA . PRO A 1 120 ? 2.822 -7.630 2.927 1.00 97.19 120 PRO A CA 1
ATOM 872 C C . PRO A 1 120 ? 4.112 -6.953 2.462 1.00 97.19 120 PRO A C 1
ATOM 874 O O . PRO A 1 120 ? 4.140 -6.303 1.419 1.00 97.19 120 PRO A O 1
ATOM 877 N N . ASN A 1 121 ? 5.167 -7.107 3.252 1.00 98.44 121 ASN A N 1
ATOM 878 C CA . ASN A 1 121 ? 6.515 -6.748 2.840 1.00 98.44 121 ASN A CA 1
ATOM 879 C C . ASN A 1 121 ? 7.167 -8.026 2.332 1.00 98.44 121 ASN A C 1
ATOM 881 O O . ASN A 1 121 ? 7.181 -9.026 3.052 1.00 98.44 121 ASN A O 1
ATOM 885 N N . TYR A 1 122 ? 7.654 -8.018 1.097 1.00 98.50 122 TYR A N 1
ATOM 886 C CA . TYR A 1 122 ? 8.231 -9.210 0.492 1.00 98.50 122 TYR A CA 1
ATOM 887 C C . TYR A 1 122 ? 9.335 -8.879 -0.499 1.00 98.50 122 TYR A C 1
ATOM 889 O O . TYR A 1 122 ? 9.407 -7.790 -1.070 1.00 98.50 122 TYR A O 1
ATOM 897 N N . PHE A 1 123 ? 10.165 -9.889 -0.724 1.00 98.38 123 PHE A N 1
ATOM 898 C CA . PHE A 1 123 ? 11.175 -9.929 -1.760 1.00 98.38 123 PHE A CA 1
ATOM 899 C C . PHE A 1 123 ? 11.057 -11.278 -2.469 1.00 98.38 123 PHE A C 1
ATOM 901 O O . PHE A 1 123 ? 11.269 -12.328 -1.861 1.00 98.38 123 PHE A O 1
ATOM 908 N N . LEU A 1 124 ? 10.673 -11.243 -3.739 1.00 98.44 124 LEU A N 1
ATOM 909 C CA . LEU A 1 124 ? 10.582 -12.400 -4.616 1.00 98.44 124 LEU A CA 1
ATOM 910 C C . LEU A 1 124 ? 11.784 -12.359 -5.563 1.00 98.44 124 LEU A C 1
ATOM 912 O O . LEU A 1 124 ? 11.738 -11.633 -6.557 1.00 98.44 124 LEU A O 1
ATOM 916 N N . PRO A 1 125 ? 12.862 -13.117 -5.286 1.00 98.00 125 PRO A N 1
ATOM 917 C CA . PRO A 1 125 ? 14.030 -13.139 -6.165 1.00 98.00 125 PRO A CA 1
ATOM 918 C C . PRO A 1 125 ? 13.700 -13.704 -7.548 1.00 98.00 125 PRO A C 1
ATOM 920 O O . PRO A 1 125 ? 14.353 -13.362 -8.520 1.00 98.00 125 PRO A O 1
ATOM 923 N N . LEU A 1 126 ? 12.691 -14.576 -7.642 1.00 98.00 126 LEU A N 1
ATOM 924 C CA . LEU A 1 126 ? 12.301 -15.238 -8.880 1.00 98.00 126 LEU A CA 1
ATOM 925 C C . LEU A 1 126 ? 10.812 -15.003 -9.139 1.00 98.00 126 LEU A C 1
ATOM 927 O O . LEU A 1 126 ? 9.960 -15.691 -8.575 1.00 98.00 126 LEU A O 1
ATOM 931 N N . LYS A 1 127 ? 10.501 -14.044 -10.010 1.00 97.50 127 LYS A N 1
ATOM 932 C CA . LYS A 1 127 ? 9.158 -13.801 -10.537 1.00 97.50 127 LYS A CA 1
ATOM 933 C C . LYS A 1 127 ? 9.170 -14.000 -12.049 1.00 97.50 127 LYS A C 1
ATOM 935 O O . LYS A 1 127 ? 9.839 -13.276 -12.780 1.00 97.50 127 LYS A O 1
ATOM 940 N N . TYR A 1 128 ? 8.425 -15.000 -12.512 1.00 97.50 128 TYR A N 1
ATOM 941 C CA . TYR A 1 128 ? 8.321 -15.334 -13.930 1.00 97.50 128 TYR A CA 1
ATOM 942 C C . TYR A 1 128 ? 7.049 -14.740 -14.549 1.00 97.50 128 TYR A C 1
ATOM 944 O O . TYR A 1 128 ? 5.962 -14.850 -13.981 1.00 97.50 128 TYR A O 1
ATOM 952 N N . SER A 1 129 ? 7.175 -14.144 -15.732 1.00 96.31 129 SER A N 1
ATOM 953 C CA . SER A 1 129 ? 6.067 -13.674 -16.561 1.00 96.31 129 SER A CA 1
ATOM 954 C C . SER A 1 129 ? 6.175 -14.270 -17.960 1.00 96.31 129 SER A C 1
ATOM 956 O O . SER A 1 129 ? 7.196 -14.123 -18.623 1.00 96.31 129 SER A O 1
ATOM 958 N N . SER A 1 130 ? 5.104 -14.904 -18.436 1.00 95.69 130 SER A N 1
ATOM 959 C CA . SER A 1 130 ? 5.048 -15.479 -19.786 1.00 95.69 130 SER A CA 1
ATOM 960 C C . SER A 1 130 ? 4.930 -14.432 -20.898 1.00 95.69 130 SER A C 1
ATOM 962 O O . SER A 1 130 ? 5.130 -14.760 -22.063 1.00 95.69 130 SER A O 1
ATOM 964 N N . SER A 1 131 ? 4.587 -13.186 -20.559 1.00 93.94 131 SER A N 1
ATOM 965 C CA . SER A 1 131 ? 4.402 -12.098 -21.521 1.00 93.94 131 SER A CA 1
ATOM 966 C C . SER A 1 131 ? 4.785 -10.747 -20.901 1.00 93.94 131 SER A C 1
ATOM 968 O O . SER A 1 131 ? 3.895 -9.964 -20.548 1.00 93.94 131 SER A O 1
ATOM 970 N N . PRO A 1 132 ? 6.091 -10.446 -20.749 1.00 93.06 132 PRO A N 1
ATOM 971 C CA . PRO A 1 132 ? 6.547 -9.118 -20.345 1.00 93.06 132 PRO A CA 1
ATOM 972 C C . PRO A 1 132 ? 6.016 -8.037 -21.298 1.00 93.06 132 PRO A C 1
ATOM 974 O O . PRO A 1 132 ? 6.138 -8.157 -22.514 1.00 93.06 132 PRO A O 1
ATOM 977 N N . ASN A 1 133 ? 5.405 -6.980 -20.754 1.00 91.50 133 ASN A N 1
ATOM 978 C CA . ASN A 1 133 ? 4.795 -5.928 -21.568 1.00 91.50 133 ASN A CA 1
ATOM 979 C C . ASN A 1 133 ? 5.826 -4.859 -21.965 1.00 91.50 133 ASN A C 1
ATOM 981 O O . ASN A 1 133 ? 6.193 -4.014 -21.147 1.00 91.50 133 ASN A O 1
ATOM 985 N N . ASP A 1 134 ? 6.252 -4.877 -23.227 1.00 88.62 134 ASP A N 1
ATOM 986 C CA . ASP A 1 134 ? 7.154 -3.883 -23.823 1.00 88.62 134 ASP A CA 1
ATOM 987 C C . ASP A 1 134 ? 6.414 -2.701 -24.481 1.00 88.62 134 ASP A C 1
ATOM 989 O O . ASP A 1 134 ? 7.027 -1.691 -24.827 1.00 88.62 134 ASP A O 1
ATOM 993 N N . THR A 1 135 ? 5.089 -2.804 -24.632 1.00 88.19 135 THR A N 1
ATOM 994 C CA . THR A 1 135 ? 4.256 -1.856 -25.388 1.00 88.19 135 THR A CA 1
ATOM 995 C C . THR A 1 135 ? 4.402 -0.403 -24.932 1.00 88.19 135 THR A C 1
ATOM 997 O O . THR A 1 135 ? 4.557 0.445 -25.810 1.00 88.19 135 THR A O 1
ATOM 1000 N N . PRO A 1 136 ? 4.408 -0.080 -23.618 1.00 87.31 136 PRO A N 1
ATOM 1001 C CA . PRO A 1 136 ? 4.524 1.306 -23.159 1.00 87.31 136 PRO A CA 1
ATOM 1002 C C . PRO A 1 136 ? 5.804 2.009 -23.616 1.00 87.31 136 PRO A C 1
ATOM 1004 O O . PRO A 1 136 ? 5.838 3.229 -23.689 1.00 87.31 136 PRO A O 1
ATOM 1007 N N . PHE A 1 137 ? 6.855 1.252 -23.928 1.00 85.38 137 PHE A N 1
ATOM 1008 C CA . PHE A 1 137 ? 8.167 1.801 -24.240 1.00 85.38 137 PHE A CA 1
ATOM 1009 C C . PHE A 1 137 ? 8.437 1.961 -25.742 1.00 85.38 137 PHE A C 1
ATOM 1011 O O . PHE A 1 137 ? 9.474 2.509 -26.133 1.00 85.38 137 PHE A O 1
ATOM 1018 N N . LYS A 1 138 ? 7.525 1.481 -26.596 1.00 82.81 138 LYS A N 1
ATOM 1019 C CA . LYS A 1 138 ? 7.663 1.568 -28.053 1.00 82.81 138 LYS A CA 1
ATOM 1020 C C . LYS A 1 138 ? 7.614 3.029 -28.489 1.00 82.81 138 LYS A C 1
ATOM 1022 O O . LYS A 1 138 ? 6.670 3.743 -28.177 1.00 82.81 138 LYS A O 1
ATOM 1027 N N . GLY A 1 139 ? 8.636 3.468 -29.222 1.00 77.00 139 GLY A N 1
ATOM 1028 C CA . GLY A 1 139 ? 8.761 4.854 -29.686 1.00 77.00 139 GLY A CA 1
ATOM 1029 C C . GLY A 1 139 ? 9.354 5.826 -28.661 1.00 77.00 139 GLY A C 1
ATOM 1030 O O . GLY A 1 139 ? 9.723 6.930 -29.049 1.00 77.00 139 GLY A O 1
ATOM 1031 N N . THR A 1 140 ? 9.515 5.420 -27.396 1.00 80.44 140 THR A N 1
ATOM 1032 C CA . THR A 1 140 ? 10.215 6.215 -26.370 1.00 80.44 140 THR A CA 1
ATOM 1033 C C . THR A 1 140 ? 11.732 6.034 -26.458 1.00 80.44 140 THR A C 1
ATOM 1035 O O . THR A 1 140 ? 12.492 6.975 -26.240 1.00 80.44 140 THR A O 1
ATOM 1038 N N . PHE A 1 141 ? 12.187 4.829 -26.812 1.00 76.62 141 PHE A N 1
ATOM 1039 C CA . PHE A 1 141 ? 13.601 4.514 -27.017 1.00 76.62 141 PHE A CA 1
ATOM 1040 C C . PHE A 1 141 ? 13.899 4.214 -28.489 1.00 76.62 141 PHE A C 1
ATOM 1042 O O . PHE A 1 141 ? 13.013 3.850 -29.261 1.00 76.62 141 PHE A O 1
ATOM 1049 N N . THR A 1 142 ? 15.172 4.337 -28.876 1.00 72.12 142 THR A N 1
ATOM 1050 C CA . THR A 1 142 ? 15.644 4.049 -30.242 1.00 72.12 142 THR A CA 1
ATOM 1051 C C . THR A 1 142 ? 15.464 2.583 -30.641 1.00 72.12 142 THR A C 1
ATOM 1053 O O . THR A 1 142 ? 15.341 2.290 -31.829 1.00 72.12 142 THR A O 1
ATOM 1056 N N . SER A 1 143 ? 15.425 1.665 -29.668 1.00 69.31 143 SER A N 1
ATOM 1057 C CA . SER A 1 143 ? 15.113 0.256 -29.906 1.00 69.31 143 SER A CA 1
ATOM 1058 C C . SER A 1 143 ? 13.604 -0.002 -29.792 1.00 69.31 143 SER A C 1
ATOM 1060 O O . SER A 1 143 ? 13.010 0.347 -28.770 1.00 69.31 143 SER A O 1
ATOM 1062 N N . PRO A 1 144 ? 12.974 -0.668 -30.779 1.00 64.88 144 PRO A N 1
ATOM 1063 C CA . PRO A 1 144 ? 11.555 -1.024 -30.727 1.00 64.88 144 PRO A CA 1
ATOM 1064 C C . PRO A 1 144 ? 11.246 -2.151 -29.728 1.00 64.88 144 PRO A C 1
ATOM 1066 O O . PRO A 1 144 ? 10.085 -2.346 -29.379 1.00 64.88 144 PRO A O 1
ATOM 1069 N N . ASN A 1 145 ? 12.267 -2.891 -29.286 1.00 77.50 145 ASN A N 1
ATOM 1070 C CA . ASN A 1 145 ? 12.170 -3.925 -28.263 1.00 77.50 145 ASN A CA 1
ATOM 1071 C C . ASN A 1 145 ? 13.229 -3.646 -27.191 1.00 77.50 145 ASN A C 1
ATOM 1073 O O . ASN A 1 145 ? 14.420 -3.561 -27.499 1.00 77.50 145 ASN A O 1
ATOM 1077 N N . LEU A 1 146 ? 12.797 -3.510 -25.939 1.00 83.81 146 LEU A N 1
ATOM 1078 C CA . LEU A 1 146 ? 13.706 -3.343 -24.804 1.00 83.81 146 LEU A CA 1
ATOM 1079 C C . LEU A 1 146 ? 14.466 -4.615 -24.439 1.00 83.81 146 LEU A C 1
ATOM 1081 O O . LEU A 1 146 ? 15.330 -4.544 -23.585 1.00 83.81 146 LEU A O 1
ATOM 1085 N N . GLY A 1 147 ? 14.147 -5.763 -25.034 1.00 88.94 147 GLY A N 1
ATOM 1086 C CA . GLY A 1 147 ? 14.772 -7.033 -24.685 1.00 88.94 147 GLY A CA 1
ATOM 1087 C C . GLY A 1 147 ? 14.446 -7.452 -23.256 1.00 88.94 147 GLY A C 1
ATOM 1088 O O . GLY A 1 147 ? 15.322 -7.953 -22.571 1.00 88.94 147 GLY A O 1
ATOM 1089 N N . LEU A 1 148 ? 13.216 -7.200 -22.786 1.00 93.50 148 LEU A N 1
ATOM 1090 C CA . LEU A 1 148 ? 12.796 -7.587 -21.437 1.00 93.50 148 LEU A CA 1
ATOM 1091 C C . LEU A 1 148 ? 12.798 -9.112 -21.282 1.00 93.50 148 LEU A C 1
ATOM 1093 O O . LEU A 1 148 ? 12.217 -9.827 -22.100 1.00 93.50 148 LEU A O 1
ATOM 1097 N N . ASP A 1 149 ? 13.367 -9.582 -20.178 1.00 95.69 149 ASP A N 1
ATOM 1098 C CA . ASP A 1 149 ? 13.383 -10.990 -19.814 1.00 95.69 149 ASP A CA 1
ATOM 1099 C C . ASP A 1 149 ? 12.084 -11.389 -19.114 1.00 95.69 149 ASP A C 1
ATOM 1101 O O . ASP A 1 149 ? 11.431 -10.599 -18.421 1.00 95.69 149 ASP A O 1
ATOM 1105 N N . SER A 1 150 ? 11.729 -12.667 -19.260 1.00 96.56 150 SER A N 1
ATOM 1106 C CA . SER A 1 150 ? 10.596 -13.280 -18.560 1.00 96.56 150 SER A CA 1
ATOM 1107 C C . SER A 1 150 ? 10.828 -13.432 -17.057 1.00 96.56 150 SER A C 1
ATOM 1109 O O . SER A 1 150 ? 9.860 -13.576 -16.315 1.00 96.56 150 SER A O 1
ATOM 1111 N N . LEU A 1 151 ? 12.085 -13.435 -16.607 1.00 97.81 151 LEU A N 1
ATOM 1112 C CA . LEU A 1 151 ? 12.457 -13.566 -15.203 1.00 97.81 151 LEU A CA 1
ATOM 1113 C C . LEU A 1 151 ? 12.879 -12.206 -14.640 1.00 97.81 151 LEU A C 1
ATOM 1115 O O . LEU A 1 151 ? 13.790 -11.564 -15.153 1.00 97.81 151 LEU A O 1
ATOM 1119 N N . GLU A 1 152 ? 12.248 -11.794 -13.547 1.00 98.00 152 GLU A N 1
ATOM 1120 C CA . GLU A 1 152 ? 12.590 -10.574 -12.820 1.00 98.00 152 GLU A CA 1
ATOM 1121 C C . GLU A 1 152 ? 12.521 -10.796 -11.306 1.00 98.00 152 GLU A C 1
ATOM 1123 O O . GLU A 1 152 ? 11.965 -11.784 -10.825 1.00 98.00 152 GLU A O 1
ATOM 1128 N N . THR A 1 153 ? 13.087 -9.857 -10.558 1.00 98.50 153 THR A N 1
ATOM 1129 C CA . THR A 1 153 ? 12.941 -9.752 -9.108 1.00 98.50 153 THR A CA 1
ATOM 1130 C C . THR A 1 153 ? 11.797 -8.792 -8.803 1.00 98.50 153 THR A C 1
ATOM 1132 O O . THR A 1 153 ? 11.717 -7.711 -9.389 1.00 98.50 153 THR A O 1
ATOM 1135 N N . GLU A 1 154 ? 10.930 -9.148 -7.861 1.00 98.50 154 GLU A N 1
ATOM 1136 C CA . GLU A 1 154 ? 9.846 -8.284 -7.395 1.00 98.50 154 GLU A CA 1
ATOM 1137 C C . GLU A 1 154 ? 10.019 -7.973 -5.910 1.00 98.50 154 GLU A C 1
ATOM 1139 O O . GLU A 1 154 ? 10.274 -8.864 -5.100 1.00 98.50 154 GLU A O 1
ATOM 1144 N N . LEU A 1 155 ? 9.872 -6.705 -5.538 1.00 98.38 155 LEU A N 1
ATOM 1145 C CA . LEU A 1 155 ? 9.927 -6.276 -4.145 1.00 98.38 155 LEU A CA 1
ATOM 1146 C C . LEU A 1 155 ? 8.694 -5.434 -3.826 1.00 98.38 155 LEU A C 1
ATOM 1148 O O . LEU A 1 155 ? 8.288 -4.600 -4.636 1.00 98.38 155 LEU A O 1
ATOM 1152 N N . GLN A 1 156 ? 8.137 -5.617 -2.632 1.00 98.69 156 GLN A N 1
ATOM 1153 C CA . GLN A 1 156 ? 7.157 -4.697 -2.070 1.00 98.69 156 GLN A CA 1
ATOM 1154 C C . GLN A 1 156 ? 7.567 -4.311 -0.654 1.00 98.69 156 GLN A C 1
ATOM 1156 O O . GLN A 1 156 ? 7.762 -5.178 0.200 1.00 98.69 156 GLN A O 1
ATOM 1161 N N . LEU A 1 157 ? 7.649 -3.006 -0.401 1.00 98.50 157 LEU A N 1
ATOM 1162 C CA . LEU A 1 157 ? 7.764 -2.447 0.943 1.00 98.50 157 LEU A CA 1
ATOM 1163 C C . LEU A 1 157 ? 6.498 -1.659 1.247 1.00 98.50 157 LEU A C 1
ATOM 1165 O O . LEU A 1 157 ? 6.036 -0.866 0.430 1.00 98.50 157 LEU A O 1
ATOM 1169 N N . SER A 1 158 ? 5.915 -1.891 2.415 1.00 98.75 158 SER A N 1
ATOM 1170 C CA . SER A 1 158 ? 4.662 -1.266 2.806 1.00 98.75 158 SER A CA 1
ATOM 1171 C C . SER A 1 158 ? 4.590 -1.047 4.304 1.00 98.75 158 SER A C 1
ATOM 1173 O O . SER A 1 158 ? 4.600 -1.994 5.098 1.00 98.75 158 SER A O 1
ATOM 1175 N N . PHE A 1 159 ? 4.463 0.213 4.691 1.00 98.50 159 PHE A N 1
ATOM 1176 C CA . PHE A 1 159 ? 4.338 0.610 6.080 1.00 98.50 159 PHE A CA 1
ATOM 1177 C C . PHE A 1 159 ? 3.232 1.642 6.254 1.00 98.50 159 PHE A C 1
ATOM 1179 O O . PHE A 1 159 ? 2.805 2.306 5.309 1.00 98.50 159 PHE A O 1
ATOM 1186 N N . LYS A 1 160 ? 2.773 1.772 7.491 1.00 98.56 160 LYS A N 1
ATOM 1187 C CA . LYS A 1 160 ? 1.873 2.821 7.940 1.00 98.56 160 LYS A CA 1
ATOM 1188 C C . LYS A 1 160 ? 2.322 3.369 9.277 1.00 98.56 160 LYS A C 1
ATOM 1190 O O . LYS A 1 160 ? 2.994 2.696 10.058 1.00 98.56 160 LYS A O 1
ATOM 1195 N N . ILE A 1 161 ? 1.914 4.598 9.522 1.00 98.12 161 ILE A N 1
ATOM 1196 C CA . ILE A 1 161 ? 2.169 5.344 10.738 1.00 98.12 161 ILE A CA 1
ATOM 1197 C C . ILE A 1 161 ? 0.834 5.919 11.182 1.00 98.12 161 ILE A C 1
ATOM 1199 O O . ILE A 1 161 ? 0.104 6.501 10.377 1.00 98.12 161 ILE A O 1
ATOM 1203 N N . LYS A 1 162 ? 0.510 5.764 12.463 1.00 97.69 162 LYS A N 1
ATOM 1204 C CA . LYS A 1 162 ? -0.615 6.487 13.044 1.00 97.69 162 LYS A CA 1
ATOM 1205 C C . LYS A 1 162 ? -0.191 7.944 13.224 1.00 97.69 162 LYS A C 1
ATOM 1207 O O . LYS A 1 162 ? 0.736 8.219 13.983 1.00 97.69 162 LYS A O 1
ATOM 1212 N N . ALA A 1 163 ? -0.800 8.848 12.467 1.00 97.12 163 ALA A N 1
ATOM 1213 C CA . ALA A 1 163 ? -0.481 10.273 12.475 1.00 97.12 163 ALA A CA 1
ATOM 1214 C C . ALA A 1 163 ? -1.179 11.005 13.629 1.00 97.12 163 ALA A C 1
ATOM 1216 O O . ALA A 1 163 ? -0.614 11.939 14.191 1.00 97.12 163 ALA A O 1
ATOM 1217 N N . MET A 1 164 ? -2.391 10.575 13.987 1.00 96.19 164 MET A N 1
ATOM 1218 C CA . MET A 1 164 ? -3.164 11.149 15.086 1.00 96.19 164 MET A CA 1
ATOM 1219 C C . MET A 1 164 ? -4.068 10.083 15.701 1.00 96.19 164 MET A C 1
ATOM 1221 O O . MET A 1 164 ? -4.747 9.362 14.970 1.00 96.19 164 MET A O 1
ATOM 1225 N N . GLU A 1 165 ? -4.077 10.006 17.032 1.00 94.06 165 GLU A N 1
ATOM 1226 C CA . GLU A 1 165 ? -5.056 9.216 17.783 1.00 94.06 165 GLU A CA 1
ATOM 1227 C C . GLU A 1 165 ? -6.234 10.100 18.173 1.00 94.06 165 GLU A C 1
ATOM 1229 O O . GLU A 1 165 ? -6.046 11.282 18.477 1.00 94.06 165 GLU A O 1
ATOM 1234 N N . GLY A 1 166 ? -7.431 9.531 18.212 1.00 92.44 166 GLY A N 1
ATOM 1235 C CA . GLY A 1 166 ? -8.580 10.223 18.782 1.00 92.44 166 GLY A CA 1
ATOM 1236 C C . GLY A 1 166 ? -9.040 11.454 17.986 1.00 92.44 166 GLY A C 1
ATOM 1237 O O . GLY A 1 166 ? -9.282 12.523 18.558 1.00 92.44 166 GLY A O 1
ATOM 1238 N N . VAL A 1 167 ? -9.081 11.356 16.655 1.00 91.25 167 VAL A N 1
ATOM 1239 C CA . VAL A 1 167 ? -9.412 12.480 15.767 1.00 91.25 167 VAL A CA 1
ATOM 1240 C C . VAL A 1 167 ? -10.797 13.031 16.124 1.00 91.25 167 VAL A C 1
ATOM 1242 O O . VAL A 1 167 ? -11.718 12.289 16.447 1.00 91.25 167 VAL A O 1
ATOM 1245 N N . PHE A 1 168 ? -10.949 14.356 16.085 1.00 87.81 168 PHE A N 1
ATOM 1246 C CA . PHE A 1 168 ? -12.182 15.057 16.477 1.00 87.81 168 PHE A CA 1
ATOM 1247 C C . PHE A 1 168 ? -12.592 14.877 17.953 1.00 87.81 168 PHE A C 1
ATOM 1249 O O . PHE A 1 168 ? -13.726 15.185 18.306 1.00 87.81 168 PHE A O 1
ATOM 1256 N N . GLY A 1 169 ? -11.679 14.432 18.825 1.00 86.81 169 GLY A N 1
ATOM 1257 C CA . GLY A 1 169 ? -11.960 14.210 20.250 1.00 86.81 169 GLY A CA 1
ATOM 1258 C C . GLY A 1 169 ? -12.636 12.869 20.545 1.00 86.81 169 GLY A C 1
ATOM 1259 O O . GLY A 1 169 ? -13.124 12.670 21.655 1.00 86.81 169 GLY A O 1
ATOM 1260 N N . HIS A 1 170 ? -12.660 11.968 19.563 1.00 89.75 170 HIS A N 1
ATOM 1261 C CA . HIS A 1 170 ? -13.297 10.660 19.636 1.00 89.75 170 HIS A CA 1
ATOM 1262 C C . HIS A 1 170 ? -12.238 9.560 19.564 1.00 89.75 170 HIS A C 1
ATOM 1264 O O . HIS A 1 170 ? -11.561 9.427 18.551 1.00 89.75 170 HIS A O 1
ATOM 1270 N N . ASP A 1 171 ? -12.079 8.778 20.632 1.00 89.75 171 ASP A N 1
ATOM 1271 C CA . ASP A 1 171 ? -11.009 7.783 20.804 1.00 89.75 171 ASP A CA 1
ATOM 1272 C C . ASP A 1 171 ? -11.150 6.529 19.917 1.00 89.75 171 ASP A C 1
ATOM 1274 O O . ASP A 1 171 ? -10.278 5.650 19.917 1.00 89.75 171 ASP A O 1
ATOM 1278 N N . ASP A 1 172 ? -12.256 6.418 19.188 1.00 93.06 172 ASP A N 1
ATOM 1279 C CA . ASP A 1 172 ? -12.560 5.404 18.186 1.00 93.06 172 ASP A CA 1
ATOM 1280 C C . ASP A 1 172 ? -12.157 5.809 16.760 1.00 93.06 172 ASP A C 1
ATOM 1282 O O . ASP A 1 172 ? -12.198 4.955 15.875 1.00 93.06 172 ASP A O 1
ATOM 1286 N N . PHE A 1 173 ? -11.702 7.047 16.535 1.00 96.25 173 PHE A N 1
ATOM 1287 C CA . PHE A 1 173 ? -11.188 7.509 15.244 1.00 96.25 173 PHE A CA 1
ATOM 1288 C C . PHE A 1 173 ? -9.677 7.730 15.278 1.00 96.25 173 PHE A C 1
ATOM 1290 O O . PHE A 1 173 ? -9.185 8.622 15.965 1.00 96.25 173 PHE A O 1
ATOM 1297 N N . ASP A 1 174 ? -8.943 6.998 14.444 1.00 97.06 174 ASP A N 1
ATOM 1298 C CA . ASP A 1 174 ? -7.501 7.181 14.268 1.00 97.06 174 ASP A CA 1
ATOM 1299 C C . ASP A 1 174 ? -7.176 7.582 12.824 1.00 97.06 174 ASP A C 1
ATOM 1301 O O . ASP A 1 174 ? -7.674 6.984 11.864 1.00 97.06 174 ASP A O 1
ATOM 1305 N N . LEU A 1 175 ? -6.299 8.576 12.659 1.00 98.06 175 LEU A N 1
ATOM 1306 C CA . LEU A 1 175 ? -5.754 8.955 11.357 1.00 98.06 175 LEU A CA 1
ATOM 1307 C C . LEU A 1 175 ? -4.431 8.232 11.125 1.00 98.06 175 LEU A C 1
ATOM 1309 O O . LEU A 1 175 ? -3.468 8.388 11.879 1.00 98.06 175 LEU A O 1
ATOM 1313 N N . TRP A 1 176 ? -4.359 7.509 10.019 1.00 98.56 176 TRP A N 1
ATOM 1314 C CA . TRP A 1 176 ? -3.187 6.781 9.570 1.00 98.56 176 TRP A CA 1
ATOM 1315 C C . TRP A 1 176 ? -2.688 7.327 8.238 1.00 98.56 176 TRP A C 1
ATOM 1317 O O . TRP A 1 176 ? -3.470 7.690 7.359 1.00 98.56 176 TRP A O 1
ATOM 1327 N N . VAL A 1 177 ? -1.372 7.321 8.066 1.00 98.69 177 VAL A N 1
ATOM 1328 C CA . VAL A 1 177 ? -0.713 7.549 6.780 1.00 98.69 177 VAL A CA 1
ATOM 1329 C C . VAL A 1 177 ? 0.068 6.301 6.403 1.00 98.69 177 VAL A C 1
ATOM 1331 O O . VAL A 1 177 ? 0.757 5.714 7.234 1.00 98.69 177 VAL A O 1
ATOM 1334 N N . GLY A 1 178 ? -0.084 5.857 5.166 1.00 98.62 178 GLY A N 1
ATOM 1335 C CA . GLY A 1 178 ? 0.535 4.661 4.619 1.00 98.62 178 GLY A CA 1
ATOM 1336 C C . GLY A 1 178 ? 1.395 4.992 3.413 1.00 98.62 178 GLY A C 1
ATOM 1337 O O . GLY A 1 178 ? 1.147 5.961 2.698 1.00 98.62 178 GLY A O 1
ATOM 1338 N N . TYR A 1 179 ? 2.396 4.160 3.174 1.00 98.69 179 TYR A N 1
ATOM 1339 C CA . TYR A 1 179 ? 3.187 4.199 1.959 1.00 98.69 179 TYR A CA 1
ATOM 1340 C C . TYR A 1 179 ? 3.500 2.779 1.518 1.00 98.69 179 TYR A C 1
ATOM 1342 O O . TYR A 1 179 ? 4.007 1.972 2.298 1.00 98.69 179 TYR A O 1
ATOM 1350 N N . THR A 1 180 ? 3.167 2.465 0.269 1.00 98.88 180 THR A N 1
ATOM 1351 C CA . THR A 1 180 ? 3.546 1.212 -0.384 1.00 98.88 180 THR A CA 1
ATOM 1352 C C . THR A 1 180 ? 4.375 1.521 -1.615 1.00 98.88 180 THR A C 1
ATOM 1354 O O . THR A 1 180 ? 4.001 2.368 -2.417 1.00 98.88 180 THR A O 1
ATOM 1357 N N . ILE A 1 181 ? 5.487 0.819 -1.776 1.00 98.75 181 ILE A N 1
ATOM 1358 C CA . ILE A 1 181 ? 6.302 0.845 -2.982 1.00 98.75 181 ILE A CA 1
ATOM 1359 C C . ILE A 1 181 ? 6.438 -0.581 -3.504 1.00 98.75 181 ILE A C 1
ATOM 1361 O O . ILE A 1 181 ? 6.770 -1.488 -2.741 1.00 98.75 181 ILE A O 1
ATOM 1365 N N . SER A 1 182 ? 6.166 -0.778 -4.791 1.00 98.56 182 SER A N 1
ATOM 1366 C CA . SER A 1 182 ? 6.362 -2.056 -5.482 1.00 98.56 182 SER A CA 1
ATOM 1367 C C . SER A 1 182 ? 7.307 -1.857 -6.658 1.00 98.56 182 SER A C 1
ATOM 1369 O O . SER A 1 182 ? 7.030 -1.002 -7.502 1.00 98.56 182 SER A O 1
ATOM 1371 N N . SER A 1 183 ? 8.369 -2.650 -6.750 1.00 98.56 183 SER A N 1
ATOM 1372 C CA . SER A 1 183 ? 9.374 -2.531 -7.808 1.00 98.56 183 SER A CA 1
ATOM 1373 C C . SER A 1 183 ? 9.594 -3.854 -8.528 1.00 98.56 183 SER A C 1
ATOM 1375 O O . SER A 1 183 ? 9.680 -4.909 -7.902 1.00 98.56 183 SER A O 1
ATOM 1377 N N . PHE A 1 184 ? 9.741 -3.766 -9.848 1.00 98.12 184 PHE A N 1
ATOM 1378 C CA . PHE A 1 184 ? 10.024 -4.875 -10.750 1.00 98.12 184 PHE A CA 1
ATOM 1379 C C . PHE A 1 184 ? 11.393 -4.659 -11.388 1.00 98.12 184 PHE A C 1
ATOM 1381 O O . PHE A 1 184 ? 11.596 -3.723 -12.167 1.00 98.12 184 PHE A O 1
ATOM 1388 N N . TRP A 1 185 ? 12.342 -5.513 -11.033 1.00 98.25 185 TRP A N 1
ATOM 1389 C CA . TRP A 1 185 ? 13.748 -5.369 -11.373 1.00 98.25 185 TRP A CA 1
ATOM 1390 C C . TRP A 1 185 ? 14.199 -6.478 -12.314 1.00 98.25 185 TRP A C 1
ATOM 1392 O O . TRP A 1 185 ? 14.148 -7.654 -11.965 1.00 98.25 185 TRP A O 1
ATOM 1402 N N . GLN A 1 186 ? 14.710 -6.107 -13.486 1.00 97.62 186 GLN A N 1
ATOM 1403 C CA . GLN A 1 186 ? 15.314 -7.023 -14.453 1.00 97.62 186 GLN A CA 1
ATOM 1404 C C . GLN A 1 186 ? 16.710 -7.473 -13.983 1.00 97.62 186 GLN A C 1
ATOM 1406 O O . GLN A 1 186 ? 17.692 -7.326 -14.696 1.00 97.62 186 GLN A O 1
ATOM 1411 N N . ALA A 1 187 ? 16.820 -7.991 -12.757 1.00 97.69 187 ALA A N 1
ATOM 1412 C CA . ALA A 1 187 ? 18.087 -8.273 -12.077 1.00 97.69 187 ALA A CA 1
ATOM 1413 C C . ALA A 1 187 ? 19.043 -9.150 -12.898 1.00 97.69 187 ALA A C 1
ATOM 1415 O O . ALA A 1 187 ? 20.256 -8.953 -12.860 1.00 97.69 187 ALA A O 1
ATOM 1416 N N . TYR A 1 188 ? 18.479 -10.084 -13.661 1.00 96.88 188 TYR A N 1
ATOM 1417 C CA . TYR A 1 188 ? 19.205 -11.090 -14.432 1.00 96.88 188 TYR A CA 1
ATOM 1418 C C . TYR A 1 188 ? 19.457 -10.696 -15.890 1.00 96.88 188 TYR A C 1
ATOM 1420 O O . TYR A 1 188 ? 20.160 -11.420 -16.586 1.00 96.88 188 TYR A O 1
ATOM 1428 N N . ASN A 1 189 ? 18.912 -9.563 -16.338 1.00 96.44 189 ASN A N 1
ATOM 1429 C CA . ASN A 1 189 ? 18.993 -9.138 -17.726 1.00 96.44 189 ASN A CA 1
ATOM 1430 C C . ASN A 1 189 ? 20.214 -8.240 -17.951 1.00 96.44 189 ASN A C 1
ATOM 1432 O O . ASN A 1 189 ? 20.133 -7.006 -17.958 1.00 96.44 189 ASN A O 1
ATOM 1436 N N . ASP A 1 190 ? 21.367 -8.875 -18.114 1.00 95.25 190 ASP A N 1
ATOM 1437 C CA . ASP A 1 190 ? 22.638 -8.198 -18.355 1.00 95.25 190 ASP A CA 1
ATOM 1438 C C . ASP A 1 190 ? 22.671 -7.464 -19.706 1.00 95.25 190 ASP A C 1
ATOM 1440 O O . ASP A 1 190 ? 23.314 -6.416 -19.818 1.00 95.25 190 ASP A O 1
ATOM 1444 N N . THR A 1 191 ? 21.910 -7.936 -20.700 1.00 93.12 191 THR A N 1
ATOM 1445 C CA . THR A 1 191 ? 21.859 -7.350 -22.050 1.00 93.12 191 THR A CA 1
ATOM 1446 C C . THR A 1 191 ? 21.398 -5.891 -22.067 1.00 93.12 191 THR A C 1
ATOM 1448 O O . THR A 1 191 ? 21.844 -5.118 -22.917 1.00 93.12 191 THR A O 1
ATOM 1451 N N . ILE A 1 192 ? 20.572 -5.485 -21.095 1.00 91.38 192 ILE A N 1
ATOM 1452 C CA . ILE A 1 192 ? 20.111 -4.099 -20.917 1.00 91.38 192 ILE A CA 1
ATOM 1453 C C . ILE A 1 192 ? 20.572 -3.462 -19.605 1.00 91.38 192 ILE A C 1
ATOM 1455 O O . ILE A 1 192 ? 20.017 -2.449 -19.184 1.00 91.38 192 ILE A O 1
ATOM 1459 N N . SER A 1 193 ? 21.629 -4.003 -18.988 1.00 94.38 193 SER A N 1
ATOM 1460 C CA . SER A 1 193 ? 22.237 -3.480 -17.751 1.00 94.38 193 SER A CA 1
ATOM 1461 C C . SER A 1 193 ? 21.336 -3.566 -16.510 1.00 94.38 193 SER A C 1
ATOM 1463 O O . SER A 1 193 ? 21.354 -2.681 -15.654 1.00 94.38 193 SER A O 1
ATOM 1465 N N . SER A 1 194 ? 20.543 -4.633 -16.414 1.00 96.19 194 SER A N 1
ATOM 1466 C CA . SER A 1 194 ? 19.705 -4.992 -15.265 1.00 96.19 194 SER A CA 1
ATOM 1467 C C . SER A 1 194 ? 18.855 -3.849 -14.671 1.00 96.19 194 SER A C 1
ATOM 1469 O O . SER A 1 194 ? 18.938 -3.580 -13.466 1.00 96.19 194 SER A O 1
ATOM 1471 N N . PRO A 1 195 ? 18.032 -3.142 -15.468 1.00 95.06 195 PRO A N 1
ATOM 1472 C CA . PRO A 1 195 ? 17.304 -1.967 -15.012 1.00 95.06 195 PRO A CA 1
ATOM 1473 C C . PRO A 1 195 ? 16.082 -2.331 -14.161 1.00 95.06 195 PRO A C 1
ATOM 1475 O O . PRO A 1 195 ? 15.487 -3.405 -14.279 1.00 95.06 195 PRO A O 1
ATOM 1478 N N . PHE A 1 196 ? 15.624 -1.383 -13.342 1.00 96.50 196 PHE A N 1
ATOM 1479 C CA . PHE A 1 196 ? 14.254 -1.426 -12.833 1.00 96.50 196 PHE A CA 1
ATOM 1480 C C . PHE A 1 196 ? 13.289 -1.135 -13.981 1.00 96.50 196 PHE A C 1
ATOM 1482 O O . PHE A 1 196 ? 13.282 -0.032 -14.536 1.00 96.50 196 PHE A O 1
ATOM 1489 N N . ARG A 1 197 ? 12.476 -2.135 -14.328 1.00 95.06 197 ARG A N 1
ATOM 1490 C CA . ARG A 1 197 ? 11.454 -2.018 -15.368 1.00 95.06 197 ARG A CA 1
ATOM 1491 C C . ARG A 1 197 ? 10.355 -1.068 -14.918 1.00 95.06 197 ARG A C 1
ATOM 1493 O O . ARG A 1 197 ? 9.977 -0.182 -15.675 1.00 95.06 197 ARG A O 1
ATOM 1500 N N . GLU A 1 198 ? 9.874 -1.232 -13.687 1.00 96.62 198 GLU A N 1
ATOM 1501 C CA . GLU A 1 198 ? 8.813 -0.392 -13.138 1.00 96.62 198 GLU A CA 1
ATOM 1502 C C . GLU A 1 198 ? 8.915 -0.255 -11.618 1.00 96.62 198 GLU A C 1
ATOM 1504 O O . GLU A 1 198 ? 9.280 -1.214 -10.936 1.00 96.62 198 GLU A O 1
ATOM 1509 N N . THR A 1 199 ? 8.542 0.913 -11.100 1.00 98.31 199 THR A N 1
ATOM 1510 C CA . THR A 1 199 ? 8.364 1.153 -9.664 1.00 98.31 199 THR A CA 1
ATOM 1511 C C . THR A 1 199 ? 7.084 1.941 -9.460 1.00 98.31 199 THR A C 1
ATOM 1513 O O . THR A 1 199 ? 6.963 3.038 -9.980 1.00 98.31 199 THR A O 1
ATOM 1516 N N . ASN A 1 200 ? 6.149 1.410 -8.676 1.00 98.69 200 ASN A N 1
ATOM 1517 C CA . ASN A 1 200 ? 4.929 2.118 -8.299 1.00 98.69 200 ASN A CA 1
ATOM 1518 C C . ASN A 1 200 ? 5.037 2.616 -6.862 1.00 98.69 200 ASN A C 1
ATOM 1520 O O . ASN A 1 200 ? 5.351 1.839 -5.960 1.00 98.69 200 ASN A O 1
ATOM 1524 N N . TYR A 1 201 ? 4.732 3.891 -6.670 1.00 98.69 201 TYR A N 1
ATOM 1525 C CA . TYR A 1 201 ? 4.657 4.589 -5.399 1.00 98.69 201 TYR A CA 1
ATOM 1526 C C . TYR A 1 201 ? 3.193 4.817 -5.045 1.00 98.69 201 TYR A C 1
ATOM 1528 O O . TYR A 1 201 ? 2.434 5.373 -5.837 1.00 98.69 201 TYR A O 1
ATOM 1536 N N . GLU A 1 202 ? 2.792 4.395 -3.853 1.00 98.75 202 GLU A N 1
ATOM 1537 C CA . GLU A 1 202 ? 1.400 4.425 -3.425 1.00 98.75 202 GLU A CA 1
ATOM 1538 C C . GLU A 1 202 ? 1.267 4.959 -1.988 1.00 98.75 202 GLU A C 1
ATOM 1540 O O . GLU A 1 202 ? 1.177 4.173 -1.033 1.00 98.75 202 GLU A O 1
ATOM 1545 N N . PRO A 1 203 ? 1.305 6.292 -1.799 1.00 98.62 203 PRO A N 1
ATOM 1546 C CA . PRO A 1 203 ? 0.927 6.920 -0.540 1.00 98.62 203 PRO A CA 1
ATOM 1547 C C . PRO A 1 203 ? -0.588 6.856 -0.293 1.00 98.62 203 PRO A C 1
ATOM 1549 O O . PRO A 1 203 ? -1.417 6.906 -1.206 1.00 98.62 203 PRO A O 1
ATOM 1552 N N . GLU A 1 204 ? -0.957 6.788 0.981 1.00 98.44 204 GLU A N 1
ATOM 1553 C CA . GLU A 1 204 ? -2.333 6.607 1.427 1.00 98.44 204 GLU A CA 1
ATOM 1554 C C . GLU A 1 204 ? -2.599 7.390 2.719 1.00 98.44 204 GLU A C 1
ATOM 1556 O O . GLU A 1 204 ? -1.755 7.424 3.610 1.00 98.44 204 GLU A O 1
ATOM 1561 N N . ALA A 1 205 ? -3.777 7.995 2.845 1.00 98.69 205 ALA A N 1
ATOM 1562 C CA . ALA A 1 205 ? -4.274 8.583 4.089 1.00 98.69 205 ALA A CA 1
ATOM 1563 C C . ALA A 1 205 ? -5.592 7.900 4.453 1.00 98.69 205 ALA A C 1
ATOM 1565 O O . ALA A 1 205 ? -6.424 7.677 3.576 1.00 98.69 205 ALA A O 1
ATOM 1566 N N . MET A 1 206 ? -5.761 7.523 5.717 1.00 98.69 206 MET A N 1
ATOM 1567 C CA . MET A 1 206 ? -6.797 6.589 6.159 1.00 98.69 206 MET A CA 1
ATOM 1568 C C . MET A 1 206 ? -7.379 7.049 7.487 1.00 98.69 206 MET A C 1
ATOM 1570 O O . MET A 1 206 ? -6.664 7.115 8.484 1.00 98.69 206 MET A O 1
ATOM 1574 N N . LEU A 1 207 ? -8.672 7.344 7.509 1.00 98.38 207 LEU A N 1
ATOM 1575 C CA . LEU A 1 207 ? -9.422 7.578 8.733 1.00 98.38 207 LEU A CA 1
ATOM 1576 C C . LEU A 1 207 ? -10.091 6.265 9.137 1.00 98.38 207 LEU A C 1
ATOM 1578 O O . LEU A 1 207 ? -11.035 5.817 8.482 1.00 98.38 207 LEU A O 1
ATOM 1582 N N . VAL A 1 208 ? -9.586 5.648 10.200 1.00 98.25 208 VAL A N 1
ATOM 1583 C CA . VAL A 1 208 ? -10.050 4.350 10.692 1.00 98.25 208 VAL A CA 1
ATOM 1584 C C . VAL A 1 208 ? -10.970 4.572 11.880 1.00 98.25 208 VAL A C 1
ATOM 1586 O O . VAL A 1 208 ? -10.545 5.079 12.913 1.00 98.25 208 VAL A O 1
ATOM 1589 N N . TRP A 1 209 ? -12.221 4.160 11.723 1.00 97.62 209 TRP A N 1
ATOM 1590 C CA . TRP A 1 209 ? -13.231 4.125 12.766 1.00 97.62 209 TRP A CA 1
ATOM 1591 C C . TRP A 1 209 ? -13.325 2.714 13.354 1.00 97.62 209 TRP A C 1
ATOM 1593 O O . TRP A 1 209 ? -13.684 1.758 12.654 1.00 97.62 209 TRP A O 1
ATOM 1603 N N . ARG A 1 210 ? -12.993 2.575 14.639 1.00 96.56 210 ARG A N 1
ATOM 1604 C CA . ARG A 1 210 ? -13.128 1.328 15.397 1.00 96.56 210 ARG A CA 1
ATOM 1605 C C . ARG A 1 210 ? -14.604 1.028 15.633 1.00 96.56 210 ARG A C 1
ATOM 1607 O O . ARG A 1 210 ? -15.366 1.872 16.085 1.00 96.56 210 ARG A O 1
ATOM 1614 N N . THR A 1 211 ? -15.006 -0.203 15.345 1.00 96.56 211 THR A N 1
ATOM 1615 C CA . THR A 1 211 ? -16.378 -0.680 15.561 1.00 96.56 211 THR A CA 1
ATOM 1616 C C . THR A 1 211 ? -16.344 -2.068 16.196 1.00 96.56 211 THR A C 1
ATOM 1618 O O . THR A 1 211 ? -15.303 -2.724 16.227 1.00 96.56 211 THR A O 1
ATOM 1621 N N . ASN A 1 212 ? -17.464 -2.529 16.748 1.00 95.69 212 ASN A N 1
ATOM 1622 C CA . ASN A 1 212 ? -17.561 -3.892 17.273 1.00 95.69 212 ASN A CA 1
ATOM 1623 C C . ASN A 1 212 ? -19.013 -4.388 17.262 1.00 95.69 212 ASN A C 1
ATOM 1625 O O . ASN A 1 212 ? -19.556 -4.772 18.295 1.00 95.69 212 ASN A O 1
ATOM 1629 N N . TYR A 1 213 ? -19.667 -4.314 16.103 1.00 96.56 213 TYR A N 1
ATOM 1630 C CA . TYR A 1 213 ? -21.039 -4.803 15.933 1.00 96.56 213 TYR A CA 1
ATOM 1631 C C . TYR A 1 213 ? -21.046 -6.241 15.415 1.00 96.56 213 TYR A C 1
ATOM 1633 O O . TYR A 1 213 ? -20.093 -6.680 14.775 1.00 96.56 213 TYR A O 1
ATOM 1641 N N . GLU A 1 214 ? -22.131 -6.972 15.651 1.00 97.25 214 GLU A N 1
ATOM 1642 C CA . GLU A 1 214 ? -22.305 -8.333 15.143 1.00 97.25 214 GLU A CA 1
ATOM 1643 C C . GLU A 1 214 ? -23.292 -8.359 13.970 1.00 97.25 214 GLU A C 1
ATOM 1645 O O . GLU A 1 214 ? -24.361 -7.750 14.025 1.00 97.25 214 GLU A O 1
ATOM 1650 N N . ILE A 1 215 ? -22.938 -9.065 12.894 1.00 95.88 215 ILE A N 1
ATOM 1651 C CA . ILE A 1 215 ? -23.791 -9.268 11.722 1.00 95.88 215 ILE A CA 1
ATOM 1652 C C . ILE A 1 215 ? -23.569 -10.666 11.140 1.00 95.88 215 ILE A C 1
ATOM 1654 O O . ILE A 1 215 ? -22.458 -11.026 10.765 1.00 95.88 215 ILE A O 1
ATOM 1658 N N . ALA A 1 216 ? -24.627 -11.479 11.068 1.00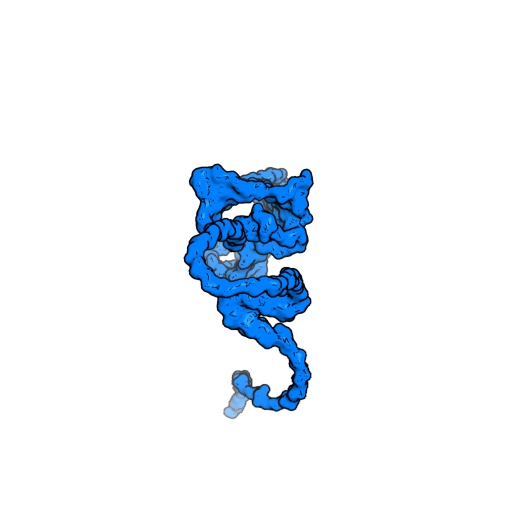 95.19 216 ALA A N 1
ATOM 1659 C CA . ALA A 1 216 ? -24.578 -12.837 10.505 1.00 95.19 216 ALA A CA 1
ATOM 1660 C C . ALA A 1 216 ? -23.434 -13.726 11.067 1.00 95.19 216 ALA A C 1
ATOM 1662 O O . ALA A 1 216 ? -22.835 -14.525 10.342 1.00 95.19 216 ALA A O 1
ATOM 1663 N N . GLY A 1 217 ? -23.115 -13.579 12.359 1.00 95.50 217 GLY A N 1
ATOM 1664 C CA . GLY A 1 217 ? -22.033 -14.302 13.040 1.00 95.50 217 GLY A CA 1
ATOM 1665 C C . GLY A 1 217 ? -20.622 -13.756 12.784 1.00 95.50 217 GLY A C 1
ATOM 1666 O O . GLY A 1 217 ? -19.650 -14.394 13.179 1.00 95.50 217 GLY A O 1
ATOM 1667 N N . PHE A 1 218 ? -20.488 -12.608 12.118 1.00 97.50 218 PHE A N 1
ATOM 1668 C CA . PHE A 1 218 ? -19.239 -11.859 11.995 1.00 97.50 218 PHE A CA 1
ATOM 1669 C C . PHE A 1 218 ? -19.240 -10.651 12.925 1.00 97.50 218 PHE A C 1
ATOM 1671 O O . PHE A 1 218 ? -20.257 -9.973 13.071 1.00 97.50 218 PHE A O 1
ATOM 1678 N N . ARG A 1 219 ? -18.073 -10.318 13.473 1.00 97.62 219 ARG A N 1
ATOM 1679 C CA . ARG A 1 219 ? -17.828 -9.046 14.156 1.00 97.62 219 ARG A CA 1
ATOM 1680 C C . ARG A 1 219 ? -17.307 -8.027 13.149 1.00 97.62 219 ARG A C 1
ATOM 1682 O O . ARG A 1 219 ? -16.227 -8.223 12.596 1.00 97.62 219 ARG A O 1
ATOM 1689 N N . GLY A 1 220 ? -18.044 -6.946 12.914 1.00 98.00 220 GLY A N 1
ATOM 1690 C CA . GLY A 1 220 ? -17.553 -5.766 12.203 1.00 98.00 220 GLY A CA 1
ATOM 1691 C C . GLY A 1 220 ? -16.615 -4.983 13.115 1.00 98.00 220 GLY A C 1
ATOM 1692 O O . GLY A 1 220 ? -17.062 -4.431 14.118 1.00 98.00 220 GLY A O 1
ATOM 1693 N N . ARG A 1 221 ? -15.315 -5.004 12.802 1.00 97.81 221 ARG A N 1
ATOM 1694 C CA . ARG A 1 221 ? -14.239 -4.487 13.663 1.00 97.81 221 ARG A CA 1
ATOM 1695 C C . ARG A 1 221 ? -13.807 -3.067 13.310 1.00 97.81 221 ARG A C 1
ATOM 1697 O O . ARG A 1 221 ? -13.359 -2.328 14.180 1.00 97.81 221 ARG A O 1
ATOM 1704 N N . PHE A 1 222 ? -13.925 -2.658 12.048 1.00 98.38 222 PHE A N 1
ATOM 1705 C CA . PHE A 1 222 ? -13.635 -1.279 11.651 1.00 98.38 222 PHE A CA 1
ATOM 1706 C C . PHE A 1 222 ? -14.314 -0.874 10.343 1.00 98.38 222 PHE A C 1
ATOM 1708 O O . PHE A 1 222 ? -14.634 -1.716 9.495 1.00 98.38 222 PHE A O 1
ATOM 1715 N N . ILE A 1 223 ? -14.446 0.440 10.176 1.00 98.50 223 ILE A N 1
ATOM 1716 C CA . ILE A 1 223 ? -14.751 1.114 8.915 1.00 98.50 223 ILE A CA 1
ATOM 1717 C C . ILE A 1 223 ? -13.605 2.090 8.641 1.00 98.50 223 ILE A C 1
ATOM 1719 O O . ILE A 1 223 ? -13.264 2.899 9.493 1.00 98.50 223 ILE A O 1
ATOM 1723 N N . ASN A 1 224 ? -12.982 2.013 7.474 1.00 98.44 224 ASN A N 1
ATOM 1724 C CA . ASN A 1 224 ? -11.871 2.874 7.080 1.00 98.44 224 ASN A CA 1
ATOM 1725 C C . ASN A 1 224 ? -12.257 3.668 5.833 1.00 98.44 224 ASN A C 1
ATOM 1727 O O . ASN A 1 224 ? -12.668 3.081 4.833 1.00 98.44 224 ASN A O 1
ATOM 1731 N N . PHE A 1 225 ? -12.091 4.983 5.885 1.00 98.56 225 PHE A N 1
ATOM 1732 C CA . PHE A 1 225 ? -12.213 5.864 4.731 1.00 98.56 225 PHE A CA 1
ATOM 1733 C C . PHE A 1 225 ? -10.829 6.334 4.323 1.00 98.56 225 PHE A C 1
ATOM 1735 O O . PHE A 1 225 ? -10.129 6.953 5.123 1.00 98.56 225 PHE A O 1
ATOM 1742 N N . GLY A 1 226 ? -10.441 6.070 3.078 1.00 98.44 226 GLY A N 1
ATOM 1743 C CA . GLY A 1 226 ? -9.103 6.408 2.629 1.00 98.44 226 GLY A CA 1
ATOM 1744 C C . GLY A 1 226 ? -9.046 7.150 1.308 1.00 98.44 226 GLY A C 1
ATOM 1745 O O . GLY A 1 226 ? -9.848 6.929 0.398 1.00 98.44 226 GLY A O 1
ATOM 1746 N N . PHE A 1 227 ? -8.040 8.011 1.215 1.00 98.75 227 PHE A N 1
ATOM 1747 C CA . PHE A 1 227 ? -7.540 8.578 -0.025 1.00 98.75 227 PHE A CA 1
ATOM 1748 C C . PHE A 1 227 ? -6.238 7.873 -0.392 1.00 98.75 227 PHE A C 1
ATOM 1750 O O . PHE A 1 227 ? -5.385 7.621 0.460 1.00 98.75 227 PHE A O 1
ATOM 1757 N N . ASN A 1 228 ? -6.082 7.558 -1.666 1.00 98.50 228 ASN A N 1
ATOM 1758 C CA . ASN A 1 228 ? -4.958 6.809 -2.181 1.00 98.50 228 ASN A CA 1
ATOM 1759 C C . ASN A 1 228 ? -4.501 7.424 -3.500 1.00 98.50 228 ASN A C 1
ATOM 1761 O O . ASN A 1 228 ? -5.285 7.538 -4.442 1.00 98.50 228 ASN A O 1
ATOM 1765 N N . HIS A 1 229 ? -3.229 7.788 -3.561 1.00 98.25 229 HIS A N 1
ATOM 1766 C CA . HIS A 1 229 ? -2.575 8.157 -4.805 1.00 98.25 229 HIS A CA 1
ATOM 1767 C C . HIS A 1 229 ? -1.661 7.007 -5.202 1.00 98.25 229 HIS A C 1
ATOM 1769 O O . HIS A 1 229 ? -0.975 6.454 -4.348 1.00 98.25 229 HIS A O 1
ATOM 1775 N N . GLN A 1 230 ? -1.639 6.650 -6.480 1.00 98.31 230 GLN A N 1
ATOM 1776 C CA . GLN A 1 230 ? -0.677 5.693 -7.006 1.00 98.31 230 GLN A CA 1
ATOM 1777 C C . GLN A 1 230 ? -0.094 6.243 -8.299 1.00 98.31 230 GLN A C 1
ATOM 1779 O O . GLN A 1 230 ? -0.831 6.663 -9.190 1.00 98.31 230 GLN A O 1
ATOM 1784 N N . SER A 1 231 ? 1.226 6.226 -8.410 1.00 97.75 231 SER A N 1
ATOM 1785 C CA . SER A 1 231 ? 1.922 6.618 -9.630 1.00 97.75 231 SER A CA 1
ATOM 1786 C C . SER A 1 231 ? 3.211 5.839 -9.803 1.00 97.75 231 SER A C 1
ATOM 1788 O O . SER A 1 231 ? 3.742 5.282 -8.843 1.00 97.75 231 SER A O 1
ATOM 1790 N N . ASN A 1 232 ? 3.730 5.798 -11.025 1.00 97.62 232 ASN A N 1
ATOM 1791 C CA . ASN A 1 232 ? 5.013 5.159 -11.303 1.00 97.62 232 ASN A CA 1
ATOM 1792 C C . ASN A 1 232 ? 6.214 6.127 -11.318 1.00 97.62 232 ASN A C 1
ATOM 1794 O O . ASN A 1 232 ? 7.357 5.718 -11.518 1.00 97.62 232 ASN A O 1
ATOM 1798 N N . GLY A 1 233 ? 5.969 7.428 -11.117 1.00 95.50 233 GLY A N 1
ATOM 1799 C CA . GLY A 1 233 ? 7.009 8.463 -11.099 1.00 95.50 233 GLY A CA 1
ATOM 1800 C C . GLY A 1 233 ? 7.752 8.642 -12.430 1.00 95.50 233 GLY A C 1
ATOM 1801 O O . GLY A 1 233 ? 8.843 9.215 -12.447 1.00 95.50 233 GLY A O 1
ATOM 1802 N N . ARG A 1 234 ? 7.201 8.135 -13.539 1.00 93.69 234 ARG A N 1
ATOM 1803 C CA . ARG A 1 234 ? 7.759 8.298 -14.886 1.00 93.69 234 ARG A CA 1
ATOM 1804 C C . ARG A 1 234 ? 7.153 9.527 -15.575 1.00 93.69 234 ARG A C 1
ATOM 1806 O O . ARG A 1 234 ? 6.024 9.889 -15.269 1.00 93.69 234 ARG A O 1
ATOM 1813 N N . PRO A 1 235 ? 7.874 10.166 -16.509 1.00 89.81 235 PRO A N 1
ATOM 1814 C CA . PRO A 1 235 ? 7.340 11.279 -17.285 1.00 89.81 235 PRO A CA 1
ATOM 1815 C C . PRO A 1 235 ? 6.611 10.816 -18.559 1.00 89.81 235 PRO A C 1
ATOM 1817 O O . PRO A 1 235 ? 6.818 9.702 -19.047 1.00 89.81 235 PRO A O 1
ATOM 1820 N N . GLU A 1 236 ? 5.830 11.731 -19.137 1.00 87.19 236 GLU A N 1
ATOM 1821 C CA . GLU A 1 236 ? 5.285 11.665 -20.504 1.00 87.19 236 GLU A CA 1
ATOM 1822 C C . GLU A 1 236 ? 4.564 10.344 -20.836 1.00 87.19 236 GLU A C 1
ATOM 1824 O O . GLU A 1 236 ? 3.734 9.876 -20.065 1.00 87.19 236 GLU A O 1
ATOM 1829 N N . SER A 1 237 ? 4.864 9.726 -21.985 1.00 87.81 237 SER A N 1
ATOM 1830 C CA . SER A 1 237 ? 4.199 8.516 -22.487 1.00 87.81 237 SER A CA 1
ATOM 1831 C C . SER A 1 237 ? 4.334 7.305 -21.556 1.00 87.81 237 SER A C 1
ATOM 1833 O O . SER A 1 237 ? 3.532 6.366 -21.636 1.00 87.81 237 SER A O 1
ATOM 1835 N N . LEU A 1 238 ? 5.324 7.329 -20.659 1.00 90.69 238 LEU A N 1
ATOM 1836 C CA . LEU A 1 238 ? 5.544 6.314 -19.633 1.00 90.69 238 LEU A CA 1
ATOM 1837 C C . LEU A 1 238 ? 4.837 6.638 -18.316 1.00 90.69 238 LEU A C 1
ATOM 1839 O O . LEU A 1 238 ? 4.756 5.750 -17.466 1.00 90.69 238 LEU A O 1
ATOM 1843 N N . SER A 1 239 ? 4.347 7.868 -18.134 1.00 93.81 239 SER A N 1
ATOM 1844 C CA . SER A 1 239 ? 3.642 8.285 -16.924 1.00 93.81 239 SER A CA 1
ATOM 1845 C C . SER A 1 239 ? 2.400 7.437 -16.729 1.00 93.81 239 SER A C 1
ATOM 1847 O O . SER A 1 239 ? 1.621 7.214 -17.656 1.00 93.81 239 SER A O 1
ATOM 1849 N N . ARG A 1 240 ? 2.234 6.915 -15.521 1.00 95.31 240 ARG A N 1
ATOM 1850 C CA . ARG A 1 240 ? 1.028 6.220 -15.089 1.00 95.31 240 ARG A CA 1
ATOM 1851 C C . ARG A 1 240 ? 0.695 6.768 -13.715 1.00 95.31 240 ARG A C 1
ATOM 1853 O O . ARG A 1 240 ? 1.480 6.598 -12.781 1.00 95.31 240 ARG A O 1
ATOM 1860 N N . SER A 1 241 ? -0.463 7.402 -13.580 1.00 96.44 241 SER A N 1
ATOM 1861 C CA . SER A 1 241 ? -0.954 7.898 -12.299 1.00 96.44 241 SER A CA 1
ATOM 1862 C C . SER A 1 241 ? -2.479 7.857 -12.200 1.00 96.44 241 SER A C 1
ATOM 1864 O O . SER A 1 241 ? -3.193 7.839 -13.201 1.00 96.44 241 SER A O 1
ATOM 1866 N N . TRP A 1 242 ? -2.974 7.751 -10.971 1.00 96.44 242 TRP A N 1
ATOM 1867 C CA . TRP A 1 242 ? -4.396 7.834 -10.660 1.00 96.44 242 TRP A CA 1
ATOM 1868 C C . TRP A 1 242 ? -4.616 8.099 -9.174 1.00 96.44 242 TRP A C 1
ATOM 1870 O O . TRP A 1 242 ? -3.803 7.738 -8.315 1.00 96.44 242 TRP A O 1
ATOM 1880 N N . ASN A 1 243 ? -5.761 8.707 -8.870 1.00 97.75 243 ASN A N 1
ATOM 1881 C CA . ASN A 1 243 ? -6.205 8.971 -7.507 1.00 97.75 243 ASN A CA 1
ATOM 1882 C C . ASN A 1 243 ? -7.496 8.207 -7.217 1.00 97.75 243 ASN A C 1
ATOM 1884 O O . ASN A 1 243 ? -8.401 8.130 -8.051 1.00 97.75 243 ASN A O 1
ATOM 1888 N N . ARG A 1 244 ? -7.594 7.634 -6.020 1.00 98.12 244 ARG A N 1
ATOM 1889 C CA . ARG A 1 244 ? -8.738 6.836 -5.583 1.00 98.12 244 ARG A CA 1
ATOM 1890 C C . ARG A 1 244 ? -9.185 7.274 -4.203 1.00 98.12 244 ARG A C 1
ATOM 1892 O O . ARG A 1 244 ? -8.367 7.509 -3.316 1.00 98.12 244 ARG A O 1
ATOM 1899 N N . VAL A 1 245 ? -10.493 7.288 -4.006 1.00 98.69 245 VAL A N 1
ATOM 1900 C CA . VAL A 1 245 ? -11.092 7.243 -2.671 1.00 98.69 245 VAL A CA 1
ATOM 1901 C C . VAL A 1 245 ? -11.673 5.858 -2.452 1.00 98.69 245 VAL A C 1
ATOM 1903 O O . VAL A 1 245 ? -12.101 5.200 -3.402 1.00 98.69 245 VAL A O 1
ATOM 1906 N N . TYR A 1 246 ? -11.666 5.374 -1.220 1.00 98.69 246 TYR A N 1
ATOM 1907 C CA . TYR A 1 246 ? -12.216 4.063 -0.911 1.00 98.69 246 TYR A CA 1
ATOM 1908 C C . TYR A 1 246 ? -12.847 4.033 0.475 1.00 98.69 246 TYR A C 1
ATOM 1910 O O . TYR A 1 246 ? -12.488 4.808 1.362 1.00 98.69 246 TYR A O 1
ATOM 1918 N N . ALA A 1 247 ? -13.759 3.083 0.648 1.00 98.69 247 ALA A N 1
ATOM 1919 C CA . ALA A 1 247 ? -14.204 2.629 1.954 1.00 98.69 247 ALA A CA 1
ATOM 1920 C C . ALA A 1 247 ? -13.714 1.191 2.144 1.00 98.69 247 ALA A C 1
ATOM 1922 O O . ALA A 1 247 ? -13.702 0.413 1.191 1.00 98.69 247 ALA A O 1
ATOM 1923 N N . GLN A 1 248 ? -13.274 0.833 3.343 1.00 98.62 248 GLN A N 1
ATOM 1924 C CA . GLN A 1 248 ? -12.869 -0.522 3.687 1.00 98.62 248 GLN A CA 1
ATOM 1925 C C . GLN A 1 248 ? -13.571 -0.963 4.965 1.00 98.62 248 GLN A C 1
ATOM 1927 O O . GLN A 1 248 ? -13.541 -0.268 5.973 1.00 98.62 248 GLN A O 1
ATOM 1932 N N . PHE A 1 249 ? -14.167 -2.146 4.917 1.00 98.56 249 PHE A N 1
ATOM 1933 C CA . PHE A 1 249 ? -14.891 -2.753 6.023 1.00 98.56 249 PHE A CA 1
ATOM 1934 C C . PHE A 1 249 ? -14.161 -4.024 6.439 1.00 98.56 249 PHE A C 1
ATOM 1936 O O . PHE A 1 249 ? -13.887 -4.878 5.588 1.00 98.56 249 PHE A O 1
ATOM 1943 N N . GLY A 1 250 ? -13.818 -4.126 7.722 1.00 98.31 250 GLY A N 1
ATOM 1944 C CA . GLY A 1 250 ? -13.127 -5.284 8.276 1.00 98.31 250 GLY A CA 1
ATOM 1945 C C . GLY A 1 250 ? -14.022 -6.116 9.174 1.00 98.31 250 GLY A C 1
ATOM 1946 O O . GLY A 1 250 ? -14.523 -5.616 10.180 1.00 98.31 250 GLY A O 1
ATOM 1947 N N . PHE A 1 251 ? -14.175 -7.389 8.828 1.00 98.25 251 PHE A N 1
ATOM 1948 C CA . PHE A 1 251 ? -14.976 -8.357 9.565 1.00 98.25 251 PHE A CA 1
ATOM 1949 C C . PHE A 1 251 ? -14.116 -9.525 10.033 1.00 98.25 251 PHE A C 1
ATOM 1951 O O . PHE A 1 251 ? -13.211 -9.955 9.318 1.00 98.25 251 PHE A O 1
ATOM 1958 N N . GLU A 1 252 ? -14.432 -10.075 11.200 1.00 97.19 252 GLU A N 1
ATOM 1959 C CA . GLU A 1 252 ? -13.780 -11.277 11.722 1.00 97.19 252 GLU A CA 1
ATOM 1960 C C . GLU A 1 252 ? -14.797 -12.287 12.241 1.00 97.19 252 GLU A C 1
ATOM 1962 O O . GLU A 1 252 ? -15.836 -11.918 12.795 1.00 97.19 252 GLU A O 1
ATOM 1967 N N . ARG A 1 253 ? -14.464 -13.566 12.085 1.00 95.69 253 ARG A N 1
ATOM 1968 C CA . ARG A 1 253 ? -15.158 -14.695 12.700 1.00 95.69 253 ARG A CA 1
ATOM 1969 C C . ARG A 1 253 ? -14.144 -15.804 12.949 1.00 95.69 253 ARG A C 1
ATOM 1971 O O . ARG A 1 253 ? -13.540 -16.291 11.999 1.00 95.69 253 ARG A O 1
ATOM 1978 N N . ASP A 1 254 ? -13.964 -16.192 14.207 1.00 91.38 254 ASP A N 1
ATOM 1979 C CA . ASP A 1 254 ? -12.965 -17.183 14.620 1.00 91.38 254 ASP A CA 1
ATOM 1980 C C . ASP A 1 254 ? -11.562 -16.838 14.069 1.00 91.38 254 ASP A C 1
ATOM 1982 O O . ASP A 1 254 ? -10.983 -15.811 14.425 1.00 91.38 254 ASP A O 1
ATOM 1986 N N . ASN A 1 255 ? -11.020 -17.661 13.170 1.00 91.94 255 ASN A N 1
ATOM 1987 C CA . ASN A 1 255 ? -9.727 -17.466 12.510 1.00 91.94 255 ASN A CA 1
ATOM 1988 C C . ASN A 1 255 ? -9.821 -16.814 11.114 1.00 91.94 255 ASN A C 1
ATOM 1990 O O . ASN A 1 255 ? -8.799 -16.662 10.440 1.00 91.94 255 ASN A O 1
ATOM 1994 N N . LEU A 1 256 ? -11.020 -16.442 10.662 1.00 95.19 256 LEU A N 1
ATOM 1995 C CA . LEU A 1 256 ? -11.267 -15.820 9.366 1.00 95.19 256 LEU A CA 1
ATOM 1996 C C . LEU A 1 256 ? -11.362 -14.296 9.507 1.00 95.19 256 LEU A C 1
ATOM 1998 O O . LEU A 1 256 ? -12.175 -13.785 10.275 1.00 95.19 256 LEU A O 1
ATOM 2002 N N . ALA A 1 257 ? -10.588 -13.573 8.696 1.00 96.19 257 ALA A N 1
ATOM 2003 C CA . ALA A 1 257 ? -10.725 -12.132 8.499 1.00 96.19 257 ALA A CA 1
ATOM 2004 C C . ALA A 1 257 ? -11.160 -11.841 7.056 1.00 96.19 257 ALA A C 1
ATOM 2006 O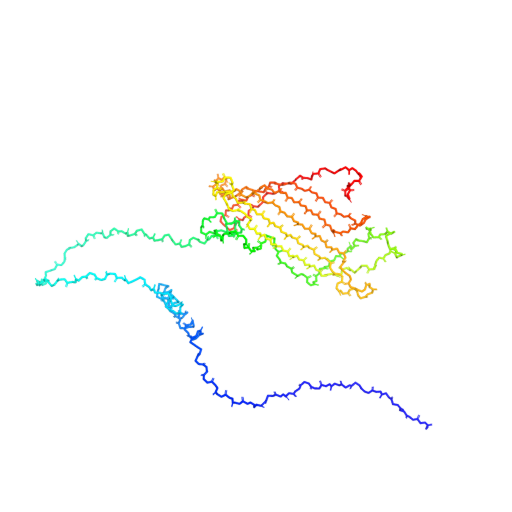 O . ALA A 1 257 ? -10.576 -12.366 6.106 1.00 96.19 257 ALA A O 1
ATOM 2007 N N . VAL A 1 258 ? -12.169 -10.988 6.889 1.00 97.25 258 VAL A N 1
ATOM 2008 C CA . VAL A 1 258 ? -12.703 -10.571 5.587 1.00 97.25 258 VAL A CA 1
ATOM 2009 C C . VAL A 1 258 ? -12.595 -9.057 5.473 1.00 97.25 258 VAL A C 1
ATOM 2011 O O . VAL A 1 258 ? -13.078 -8.324 6.334 1.00 97.25 258 VAL A O 1
ATOM 2014 N N . LEU A 1 259 ? -11.970 -8.586 4.394 1.00 97.88 259 LEU A N 1
ATOM 2015 C CA . LEU A 1 259 ? -11.853 -7.167 4.071 1.00 97.88 259 LEU A CA 1
ATOM 2016 C C . LEU A 1 259 ? -12.620 -6.879 2.782 1.00 97.88 259 LEU A C 1
ATOM 2018 O O . LEU A 1 259 ? -12.296 -7.430 1.731 1.00 97.88 259 LEU A O 1
ATOM 2022 N N . ILE A 1 260 ? -13.601 -5.984 2.847 1.00 98.31 260 ILE A N 1
ATOM 2023 C CA . ILE A 1 260 ? -14.343 -5.511 1.672 1.00 98.31 260 ILE A CA 1
ATOM 2024 C C . ILE A 1 260 ? -13.910 -4.075 1.407 1.00 98.31 260 ILE A C 1
ATOM 2026 O O . ILE A 1 260 ? -14.082 -3.224 2.274 1.00 98.31 260 ILE A O 1
ATOM 2030 N N . ARG A 1 261 ? -13.323 -3.802 0.236 1.00 98.44 261 ARG A N 1
ATOM 2031 C CA . ARG A 1 261 ? -12.737 -2.492 -0.096 1.00 98.44 261 ARG A CA 1
ATOM 2032 C C . ARG A 1 261 ? -13.208 -1.967 -1.461 1.00 98.44 261 ARG A C 1
ATOM 2034 O O . ARG A 1 261 ? -12.448 -2.040 -2.430 1.00 98.44 261 ARG A O 1
ATOM 2041 N N . PRO A 1 262 ? -14.451 -1.468 -1.581 1.00 98.38 262 PRO A N 1
ATOM 2042 C CA . PRO A 1 262 ? -14.865 -0.713 -2.757 1.00 98.38 262 PRO A CA 1
ATOM 2043 C C . PRO A 1 262 ? -14.042 0.569 -2.887 1.00 98.38 262 PRO A C 1
ATOM 2045 O O . PRO A 1 262 ? -13.752 1.246 -1.900 1.00 98.38 262 PRO A O 1
ATOM 2048 N N . TRP A 1 263 ? -13.696 0.924 -4.118 1.00 98.31 263 TRP A N 1
ATOM 2049 C CA . TRP A 1 263 ? -12.947 2.133 -4.431 1.00 98.31 263 TRP A CA 1
ATOM 2050 C C . TRP A 1 263 ? -13.559 2.839 -5.637 1.00 98.31 263 TRP A C 1
ATOM 2052 O O . TRP A 1 263 ? -14.209 2.219 -6.478 1.00 98.31 263 TRP A O 1
ATOM 2062 N N . TYR A 1 264 ? -13.342 4.146 -5.702 1.00 97.88 264 TYR A N 1
ATOM 2063 C CA . TYR A 1 264 ? -13.776 5.011 -6.786 1.00 97.88 264 TYR A CA 1
ATOM 2064 C C . TYR A 1 264 ? -12.572 5.793 -7.308 1.00 97.88 264 TYR A C 1
ATOM 2066 O O . TYR A 1 264 ? -11.876 6.456 -6.532 1.00 97.88 264 TYR A O 1
ATOM 2074 N N . ARG A 1 265 ? -12.316 5.694 -8.618 1.00 96.25 265 ARG A N 1
ATOM 2075 C CA . ARG A 1 265 ? -11.309 6.512 -9.303 1.00 96.25 265 ARG A CA 1
ATOM 2076 C C . ARG A 1 265 ? -11.811 7.949 -9.356 1.00 96.25 265 ARG A C 1
ATOM 2078 O O . ARG A 1 265 ? -12.898 8.195 -9.874 1.00 96.25 265 ARG A O 1
ATOM 2085 N N . LEU A 1 266 ? -11.024 8.890 -8.851 1.00 94.62 266 LEU A N 1
ATOM 2086 C CA . LEU A 1 266 ? -11.313 10.302 -9.053 1.00 94.62 266 LEU A CA 1
ATOM 2087 C C . LEU A 1 266 ? -11.054 10.644 -10.527 1.00 94.62 266 LEU A C 1
ATOM 2089 O O . LEU A 1 266 ? -9.984 10.307 -11.030 1.00 94.62 266 LEU A O 1
ATOM 2093 N N . PRO A 1 267 ? -12.022 11.260 -11.225 1.00 90.00 267 PRO A N 1
ATOM 2094 C CA . PRO A 1 267 ? -11.862 11.592 -12.630 1.00 90.00 267 PRO A CA 1
ATOM 2095 C C . PRO A 1 267 ? -10.792 12.668 -12.807 1.00 90.00 267 PRO A C 1
ATOM 2097 O O . PRO A 1 267 ? -10.714 13.625 -12.034 1.00 90.00 267 PRO A O 1
ATOM 2100 N N . GLU A 1 268 ? -10.009 12.521 -13.865 1.00 85.56 268 GLU A N 1
ATOM 2101 C CA . GLU A 1 268 ? -8.982 13.469 -14.278 1.00 85.56 268 GLU A CA 1
ATOM 2102 C C . GLU A 1 268 ? -9.405 14.080 -15.618 1.00 85.56 268 GLU 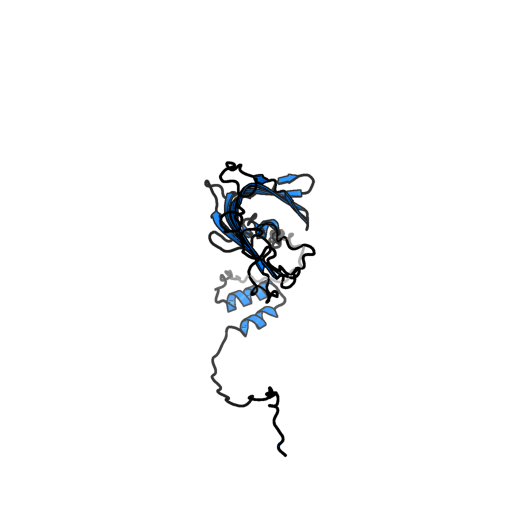A C 1
ATOM 2104 O O . GLU A 1 268 ? -10.163 13.484 -16.386 1.00 85.56 268 GLU A O 1
ATOM 2109 N N . SER A 1 269 ? -8.987 15.315 -15.899 1.00 83.12 269 SER A N 1
ATOM 2110 C CA . SER A 1 269 ? -9.234 15.898 -17.221 1.00 83.12 269 SER A CA 1
ATOM 2111 C C . SER A 1 269 ? -8.493 15.084 -18.275 1.00 83.12 269 SER A C 1
ATOM 2113 O O . SER A 1 269 ? -7.347 14.726 -18.035 1.00 83.12 269 SER A O 1
ATOM 2115 N N . THR A 1 270 ? -9.059 14.910 -19.469 1.00 77.81 270 THR A N 1
ATOM 2116 C CA . THR A 1 270 ? -8.430 14.134 -20.558 1.00 77.81 270 THR A CA 1
ATOM 2117 C C . THR A 1 270 ? -7.004 14.575 -20.902 1.00 77.81 270 THR A C 1
ATOM 2119 O O . THR A 1 270 ? -6.212 13.766 -21.356 1.00 77.81 270 THR A O 1
ATOM 2122 N N . ALA A 1 271 ? -6.667 15.853 -20.694 1.00 74.06 271 ALA A N 1
ATOM 2123 C CA . ALA A 1 271 ? -5.323 16.389 -20.924 1.00 74.06 271 ALA A CA 1
ATOM 2124 C C . ALA A 1 271 ? -4.279 15.948 -19.879 1.00 7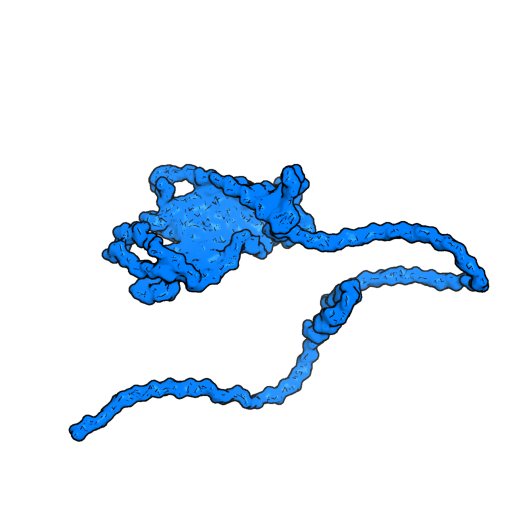4.06 271 ALA A C 1
ATOM 2126 O O . ALA A 1 271 ? -3.088 16.031 -20.152 1.00 74.06 271 ALA A O 1
ATOM 2127 N N . ASN A 1 272 ? -4.729 15.506 -18.704 1.00 74.88 272 ASN A N 1
ATOM 2128 C CA . ASN A 1 272 ? -3.901 15.090 -17.571 1.00 74.88 272 ASN A CA 1
ATOM 2129 C C . ASN A 1 272 ? -4.130 13.615 -17.204 1.00 74.88 272 ASN A C 1
ATOM 2131 O O . ASN A 1 272 ? -3.590 13.155 -16.208 1.00 74.88 272 ASN A O 1
ATOM 2135 N N . ASP A 1 273 ? -4.975 12.899 -17.953 1.00 81.31 273 ASP A N 1
ATOM 2136 C CA . ASP A 1 273 ? -5.240 11.493 -17.689 1.00 81.31 273 ASP A CA 1
ATOM 2137 C C . ASP A 1 273 ? -4.141 10.646 -18.338 1.00 81.31 273 ASP A C 1
ATOM 2139 O O . ASP A 1 273 ? -4.114 10.459 -19.555 1.00 81.31 273 ASP A O 1
ATOM 2143 N N . ASP A 1 274 ? -3.231 10.143 -17.508 1.00 77.62 274 ASP A N 1
ATOM 2144 C CA . ASP A 1 274 ? -2.162 9.225 -17.911 1.00 77.62 274 ASP A CA 1
ATOM 2145 C C . ASP A 1 274 ? -2.688 7.824 -18.291 1.00 77.62 274 ASP A C 1
ATOM 2147 O O . ASP A 1 274 ? -1.961 7.011 -18.870 1.00 77.62 274 ASP A O 1
ATOM 2151 N N . ASN A 1 275 ? -3.936 7.514 -17.917 1.00 84.00 275 ASN A N 1
ATOM 2152 C CA . ASN A 1 275 ? -4.570 6.201 -18.017 1.00 84.00 275 ASN A CA 1
ATOM 2153 C C . ASN A 1 275 ? -6.066 6.297 -18.412 1.00 84.00 275 ASN A C 1
ATOM 2155 O O . ASN A 1 275 ? -6.917 5.832 -17.639 1.00 84.00 275 ASN A O 1
ATOM 2159 N N . PRO A 1 276 ? -6.404 6.909 -19.564 1.00 71.44 276 PRO A N 1
ATOM 2160 C CA . PRO A 1 276 ? -7.791 7.093 -19.990 1.00 71.44 276 PRO A CA 1
ATOM 2161 C C . PRO A 1 276 ? -8.507 5.776 -20.323 1.00 71.44 276 PRO A C 1
ATOM 2163 O O . PRO A 1 276 ? -7.840 4.811 -20.770 1.00 71.44 276 PRO A O 1
#

Sequence (276 aa):
MTVSNKAPFSTLSLALLCAGLSGASHAQTPAVADWERCSAIPADIDRLACYDQAAGKAQPEAMSAPLAEAGATPQSAPDAPAVAALPQPDEPQLLSTLSRHWELDDAAKQGAFLFRPHRPNYFLPLKYSSSPNDTPFKGTFTSPNLGLDSLETELQLSFKIKAMEGVFGHDDFDLWVGYTISSFWQAYNDTISSPFRETNYEPEAMLVWRTNYEIAGFRGRFINFGFNHQSNGRPESLSRSWNRVYAQFGFERDNLAVLIRPWYRLPESTANDDNP

Radius of gyration: 32.17 Å; chains: 1; bounding box: 86×47×104 Å

pLDDT: mean 80.88, std 22.15, range [32.91, 98.88]

Foldseek 3Di:
DDDDDDDDDDDDDDDDDDDDDDDPDPPPDVLPVQLVVLVPDPDPVSSVVSVCVSVVHDDPDDDDDDDDDDDDDDDDDDDDPPDDDDPDPPDPPDQAPCCCQVVQDVVNDPDFDDKDFNDDWDKAAWDFDPDDDPPLCQPVDPDNGLPQDRTWIKGKGKIKTFHDACPPVHRQKTKMKMKMKIWTWQCVCVVNPTGTPFIKIKIKIKIKGAAFDDDPQKTFGIKIWMKMKMWGPDDDSNTAIWIKIWIWIWIDHDNDIDIDIDIDTDDDPPVPHSPD